Protein AF-0000000080822665 (afdb_homodimer)

Secondary structure (DSSP, 8-state):
-EE-HHHHHHHHTSPPSEEEEEEEE-SSTTPPPEEEEEEEETTEEEEEETT-SSEEEEEE-SSEEEEEEETTEEEEEETTEEEEEEEEE-SSHHHHHHHHHHHHT--HHHHHHHHHHHHHHHHHHHSS-HHHHTT----GGGS------/-EE-HHHHHHHHTSPPSEEEEEEEE-SSTTPPPEEEEEEEETTEEEEEETT-SS-SEEEE-SSEEEEEEETTEEEEEETTEEEEEEEEE-SSHHHHHHHHHHHHT--HHHHHHHHHHHHHHHHHHHSS-HHHHTT----GGGS------

Radius of gyration: 20.01 Å; Cα contacts (8 Å, |Δi|>4): 547; chains: 2; bounding box: 51×54×46 Å

Solvent-accessible surface area (backbone atoms only — not comparable to full-atom values): 16297 Å² total; per-residue (Å²): 113,44,63,55,56,69,59,53,54,56,51,71,70,46,85,51,77,43,72,50,78,30,35,37,22,58,49,53,90,84,51,59,79,37,72,22,35,36,31,33,34,78,41,27,44,31,32,17,48,76,90,46,90,63,55,54,27,39,38,69,40,58,68,56,46,78,41,81,73,51,76,30,24,34,31,44,25,30,78,92,41,68,83,44,36,32,38,37,40,42,95,36,48,69,56,31,50,51,50,52,54,51,55,70,54,29,16,61,66,53,48,50,52,50,37,36,51,45,50,50,52,42,23,71,72,66,75,45,55,63,47,52,67,72,66,46,60,92,45,67,81,60,47,77,77,75,73,85,125,113,46,60,54,58,70,58,55,54,53,49,70,69,45,86,51,80,44,70,49,78,29,35,36,23,58,49,54,89,85,50,62,78,38,69,24,34,34,31,34,35,78,41,27,44,30,33,16,49,78,87,47,90,64,53,55,27,38,38,68,41,59,68,55,45,79,42,81,73,51,76,30,24,33,32,44,24,31,79,93,41,70,83,44,35,34,40,36,39,43,95,36,48,68,56,31,52,52,50,54,54,50,57,70,56,28,17,60,65,54,46,50,52,50,36,38,51,45,49,51,52,42,23,72,72,66,74,44,52,62,45,55,70,72,65,48,68,89,51,61,84,63,48,79,80,75,73,80,127

InterPro domains:
  IPR001849 Pleckstrin homology domain [PF00169] (26-107)
  IPR001849 Pleckstrin homology domain [PS50003] (15-108)
  IPR001849 Pleckstrin homology domain [SM00233] (16-110)
  IPR011993 PH-like domain superfamily [G3DSA:2.30.29.30] (10-132)
  IPR045188 PH domain containing protein Boi1/Boi2-like [PTHR22902] (2-142)

Organism: Erinaceus europaeus (NCBI:txid9365)

Structure (mmCIF, N/CA/C/O backbone):
data_AF-0000000080822665-model_v1
#
loop_
_entity.id
_entity.type
_entity.pdbx_description
1 polymer 'Pleckstrin homology domain-containing family J member 1 isoform X2'
#
loop_
_atom_site.group_PDB
_atom_site.id
_atom_site.type_symbol
_atom_site.label_atom_id
_atom_site.label_alt_id
_atom_site.label_comp_id
_atom_site.label_asym_id
_atom_site.label_entity_id
_atom_site.label_seq_id
_atom_site.pdbx_PDB_ins_code
_atom_site.Cartn_x
_atom_site.Cartn_y
_atom_site.Cartn_z
_atom_site.occupancy
_atom_site.B_iso_or_equiv
_atom_site.auth_seq_id
_atom_site.auth_comp_id
_atom_site.auth_asym_id
_atom_site.auth_atom_id
_atom_site.pdbx_PDB_model_num
ATOM 1 N N . MET A 1 1 ? -15.258 0.377 4.559 1 94.25 1 MET A N 1
ATOM 2 C CA . MET A 1 1 ? -14.125 1.29 4.645 1 94.25 1 MET A CA 1
ATOM 3 C C . MET A 1 1 ? -13.984 2.107 3.363 1 94.25 1 MET A C 1
ATOM 5 O O . MET A 1 1 ? -14.133 1.573 2.264 1 94.25 1 MET A O 1
ATOM 9 N N . ARG A 1 2 ? -13.742 3.395 3.504 1 96.06 2 ARG A N 1
ATOM 10 C CA . ARG A 1 2 ? -13.578 4.277 2.354 1 96.06 2 ARG A CA 1
ATOM 11 C C . ARG A 1 2 ? -12.117 4.359 1.935 1 96.06 2 ARG A C 1
ATOM 13 O O . ARG A 1 2 ? -11.219 4.348 2.781 1 96.06 2 ARG A O 1
ATOM 20 N N . TYR A 1 3 ? -11.945 4.418 0.623 1 96.31 3 TYR A N 1
ATOM 21 C CA . TYR A 1 3 ? -10.602 4.562 0.07 1 96.31 3 TYR A CA 1
ATOM 22 C C . TYR A 1 3 ? -10.539 5.727 -0.908 1 96.31 3 TYR A C 1
ATOM 24 O O . TYR A 1 3 ? -11.57 6.203 -1.388 1 96.31 3 TYR A O 1
ATOM 32 N N . ASN A 1 4 ? -9.336 6.227 -1.104 1 95.38 4 ASN A N 1
ATOM 33 C CA . ASN A 1 4 ? -9.141 7.156 -2.211 1 95.38 4 ASN A CA 1
ATOM 34 C C . ASN A 1 4 ? -9.078 6.43 -3.551 1 95.38 4 ASN A C 1
ATOM 36 O O . ASN A 1 4 ? -8 6.289 -4.137 1 95.38 4 ASN A O 1
ATOM 40 N N . GLU A 1 5 ? -10.25 6.129 -4.074 1 94.19 5 GLU A N 1
ATOM 41 C CA . GLU A 1 5 ? -10.422 5.242 -5.219 1 94.19 5 GLU A CA 1
ATOM 42 C C . GLU A 1 5 ? -9.797 5.832 -6.477 1 94.19 5 GLU A C 1
ATOM 44 O O . GLU A 1 5 ? -9.234 5.105 -7.301 1 94.19 5 GLU A O 1
ATOM 49 N N . LYS A 1 6 ? -9.906 7.09 -6.637 1 93.88 6 LYS A N 1
ATOM 50 C CA . LYS A 1 6 ? -9.336 7.742 -7.812 1 93.88 6 LYS A CA 1
ATOM 51 C C . LYS A 1 6 ? -7.82 7.539 -7.867 1 93.88 6 LYS A C 1
ATOM 53 O O . LYS A 1 6 ? -7.273 7.215 -8.922 1 93.88 6 LYS A O 1
ATOM 58 N N . GLU A 1 7 ? -7.211 7.668 -6.809 1 93.75 7 GLU A N 1
ATOM 59 C CA . GLU A 1 7 ? -5.766 7.504 -6.695 1 93.75 7 GLU A CA 1
ATOM 60 C C . GLU A 1 7 ? -5.355 6.051 -6.922 1 93.75 7 GLU A C 1
ATOM 62 O O . GLU A 1 7 ? -4.332 5.781 -7.555 1 93.75 7 GLU A O 1
ATOM 67 N N . LEU A 1 8 ? -6.176 5.145 -6.375 1 96.12 8 LEU A N 1
ATOM 68 C CA . LEU A 1 8 ? -5.891 3.723 -6.539 1 96.12 8 LEU A CA 1
ATOM 69 C C . LEU A 1 8 ? -6.004 3.311 -8 1 96.12 8 LEU A C 1
ATOM 71 O O . LEU A 1 8 ? -5.168 2.557 -8.508 1 96.12 8 LEU A O 1
ATOM 75 N N . ARG A 1 9 ? -6.949 3.871 -8.625 1 96.31 9 ARG A N 1
ATOM 76 C CA . ARG A 1 9 ? -7.098 3.6 -10.055 1 96.31 9 ARG A CA 1
ATOM 77 C C . ARG A 1 9 ? -5.926 4.168 -10.844 1 96.31 9 ARG A C 1
ATOM 79 O O . ARG A 1 9 ? -5.418 3.523 -11.766 1 96.31 9 ARG A O 1
ATOM 86 N N . ALA A 1 10 ? -5.559 5.375 -10.477 1 96.44 10 ALA A N 1
ATOM 87 C CA . ALA A 1 10 ? -4.426 6 -11.148 1 96.44 10 ALA A CA 1
ATOM 88 C C . ALA A 1 10 ? -3.148 5.191 -10.945 1 96.44 10 ALA A C 1
ATOM 90 O O . ALA A 1 10 ? -2.312 5.094 -11.844 1 96.44 10 ALA A O 1
ATOM 91 N N . LEU A 1 11 ? -2.994 4.648 -9.789 1 96.94 11 LEU A N 1
ATOM 92 C CA . LEU A 1 11 ? -1.839 3.812 -9.484 1 96.94 11 LEU A CA 1
ATOM 93 C C . LEU A 1 11 ? -1.786 2.6 -10.406 1 96.94 11 LEU A C 1
ATOM 95 O O . LEU A 1 11 ? -0.71 2.205 -10.859 1 96.94 11 LEU A O 1
ATOM 99 N N . SER A 1 12 ? -2.939 2.012 -10.695 1 97.81 12 SER A N 1
ATOM 100 C CA . SER A 1 12 ? -3.012 0.825 -11.539 1 97.81 12 SER A CA 1
ATOM 101 C C . SER A 1 12 ? -2.52 1.123 -12.953 1 97.81 12 SER A C 1
ATOM 103 O O . SER A 1 12 ? -2.176 0.207 -13.703 1 97.81 12 SER A O 1
ATOM 105 N N . ARG A 1 13 ? -2.496 2.393 -13.289 1 96.69 13 ARG A N 1
ATOM 106 C CA . ARG A 1 13 ? -2.107 2.795 -14.633 1 96.69 13 ARG A CA 1
ATOM 107 C C . ARG A 1 13 ? -0.615 3.098 -14.703 1 96.69 13 ARG A C 1
ATOM 109 O O . ARG A 1 13 ? -0.074 3.332 -15.789 1 96.69 13 ARG A O 1
ATOM 116 N N . GLN A 1 14 ? 0.044 3.1 -13.586 1 95.75 14 GLN A N 1
ATOM 117 C CA . GLN A 1 14 ? 1.482 3.346 -13.539 1 95.75 14 GLN A CA 1
ATOM 118 C C . GLN A 1 14 ? 2.26 2.16 -14.102 1 95.75 14 GLN A C 1
ATOM 120 O O . GLN A 1 14 ? 1.725 1.056 -14.211 1 95.75 14 GLN A O 1
ATOM 125 N N . PRO A 1 15 ? 3.543 2.418 -14.516 1 94.44 15 PRO A N 1
ATOM 126 C CA . PRO A 1 15 ? 4.355 1.294 -14.984 1 94.44 15 PRO A CA 1
ATOM 127 C C . PRO A 1 15 ? 4.453 0.166 -13.953 1 94.44 15 PRO A C 1
ATOM 129 O O . PRO A 1 15 ? 4.715 0.419 -12.773 1 94.44 15 PRO A O 1
ATOM 132 N N . ALA A 1 16 ? 4.195 -1.03 -14.461 1 96.56 16 ALA A N 1
ATOM 133 C CA . ALA A 1 16 ? 4.188 -2.205 -13.594 1 96.56 16 ALA A CA 1
ATOM 134 C C . ALA A 1 16 ? 5.586 -2.814 -13.484 1 96.56 16 ALA A C 1
ATOM 136 O O . ALA A 1 16 ? 6.359 -2.789 -14.438 1 96.56 16 ALA A O 1
ATOM 137 N N . GLU A 1 17 ? 5.848 -3.256 -12.328 1 93.75 17 GLU A N 1
ATOM 138 C CA . GLU A 1 17 ? 7.062 -4.055 -12.172 1 93.75 17 GLU A CA 1
ATOM 139 C C . GLU A 1 17 ? 6.973 -5.355 -12.953 1 93.75 17 GLU A C 1
ATOM 141 O O . GLU A 1 17 ? 7.953 -5.793 -13.562 1 93.75 17 GLU A O 1
ATOM 146 N N . LEU A 1 18 ? 5.887 -5.984 -12.844 1 96.75 18 LEU A N 1
ATOM 147 C CA . LEU A 1 18 ? 5.539 -7.184 -13.594 1 96.75 18 LEU A CA 1
ATOM 148 C C . LEU A 1 18 ? 4.113 -7.09 -14.133 1 96.75 18 LEU A C 1
ATOM 150 O O . LEU A 1 18 ? 3.215 -6.602 -13.445 1 96.75 18 LEU A O 1
ATOM 154 N N . ALA A 1 19 ? 4 -7.492 -15.375 1 98 19 ALA A N 1
ATOM 155 C CA . ALA A 1 19 ? 2.678 -7.531 -15.992 1 98 19 ALA A CA 1
ATOM 156 C C . ALA A 1 19 ? 2.555 -8.711 -16.953 1 98 19 ALA A C 1
ATOM 158 O O . ALA A 1 19 ? 3.467 -8.984 -17.734 1 98 19 ALA A O 1
ATOM 159 N N . ALA A 1 20 ? 1.521 -9.43 -16.828 1 98.5 20 ALA A N 1
ATOM 160 C CA . ALA A 1 20 ? 1.267 -10.547 -17.734 1 98.5 20 ALA A CA 1
ATOM 161 C C . ALA A 1 20 ? -0.189 -11 -17.656 1 98.5 20 ALA A C 1
ATOM 163 O O . ALA A 1 20 ? -0.868 -10.75 -16.656 1 98.5 20 ALA A O 1
ATOM 164 N N . GLU A 1 21 ? -0.68 -11.57 -18.688 1 98.56 21 GLU A N 1
ATOM 165 C CA . GLU A 1 21 ? -1.956 -12.273 -18.656 1 98.56 21 GLU A CA 1
ATOM 166 C C . GLU A 1 21 ? -1.795 -13.672 -18.047 1 98.56 21 GLU A C 1
ATOM 168 O O . GLU A 1 21 ? -0.992 -14.469 -18.531 1 98.56 21 GLU A O 1
ATOM 173 N N . LEU A 1 22 ? -2.488 -13.922 -17.016 1 98.62 22 LEU A N 1
ATOM 174 C CA . LEU A 1 22 ? -2.451 -15.211 -16.344 1 98.62 22 LEU A CA 1
ATOM 175 C C . LEU A 1 22 ? -3.861 -15.711 -16.047 1 98.62 22 LEU A C 1
ATOM 177 O O . LEU A 1 22 ? -4.824 -14.945 -16.109 1 98.62 22 LEU A O 1
ATOM 181 N N . GLY A 1 23 ? -3.965 -17.047 -15.828 1 98.62 23 GLY A N 1
ATOM 182 C CA . GLY A 1 23 ? -5.18 -17.562 -15.211 1 98.62 23 GLY A CA 1
ATOM 183 C C . GLY A 1 23 ? -5.301 -17.203 -13.742 1 98.62 23 GLY A C 1
ATOM 184 O O . GLY A 1 23 ? -4.324 -17.297 -12.992 1 98.62 23 GLY A O 1
ATOM 185 N N . MET A 1 24 ? -6.453 -16.734 -13.375 1 98.62 24 MET A N 1
ATOM 186 C CA . MET A 1 24 ? -6.691 -16.359 -11.984 1 98.62 24 MET A CA 1
ATOM 187 C C . MET A 1 24 ? -7.973 -17 -11.461 1 98.62 24 MET A C 1
ATOM 189 O O . MET A 1 24 ? -9 -16.984 -12.133 1 98.62 24 MET A O 1
ATOM 193 N N . ARG A 1 25 ? -7.891 -17.562 -10.297 1 97.94 25 ARG A N 1
ATOM 194 C CA . ARG A 1 25 ? -9.055 -18.094 -9.586 1 97.94 25 ARG A CA 1
ATOM 195 C C . ARG A 1 25 ? -9.211 -17.422 -8.219 1 97.94 25 ARG A C 1
ATOM 197 O O . ARG A 1 25 ? -8.266 -17.375 -7.434 1 97.94 25 ARG A O 1
ATOM 204 N N . GLY A 1 26 ? -10.43 -16.891 -7.984 1 96 26 GLY A N 1
ATOM 205 C CA . GLY A 1 26 ? -10.711 -16.203 -6.73 1 96 26 GLY A CA 1
ATOM 206 C C . GLY A 1 26 ? -10.766 -17.141 -5.539 1 96 26 GLY A C 1
ATOM 207 O O . GLY A 1 26 ? -10.695 -18.359 -5.699 1 96 26 GLY A O 1
ATOM 208 N N . PRO A 1 27 ? -10.883 -16.578 -4.375 1 93.81 27 PRO A N 1
ATOM 209 C CA . PRO A 1 27 ? -10.789 -17.375 -3.148 1 93.81 27 PRO A CA 1
ATOM 210 C C . PRO A 1 27 ? -12.094 -18.094 -2.812 1 93.81 27 PRO A C 1
ATOM 212 O O . PRO A 1 27 ? -12.102 -18.984 -1.957 1 93.81 27 PRO A O 1
ATOM 215 N N . LYS A 1 28 ? -13.156 -17.797 -3.473 1 90.75 28 LYS A N 1
ATOM 216 C CA . LYS A 1 28 ? -14.438 -18.422 -3.172 1 90.75 28 LYS A CA 1
ATOM 217 C C . LYS A 1 28 ? -14.484 -19.844 -3.715 1 90.75 28 LYS A C 1
ATOM 219 O O . LYS A 1 28 ? -13.945 -20.125 -4.789 1 90.75 28 LYS A O 1
ATOM 224 N N . LYS A 1 29 ? -15.195 -20.656 -2.943 1 88.31 29 LYS A N 1
ATOM 225 C CA . LYS A 1 29 ? -15.391 -22.016 -3.408 1 88.31 29 LYS A CA 1
ATOM 226 C C . LYS A 1 29 ? -16.141 -22.047 -4.738 1 88.31 29 LYS A C 1
ATOM 228 O O . LYS A 1 29 ? -17.125 -21.344 -4.914 1 88.31 29 LYS A O 1
ATOM 233 N N . GLY A 1 30 ? -15.609 -22.781 -5.652 1 90.12 30 GLY A N 1
ATOM 234 C CA . GLY A 1 30 ? -16.266 -22.922 -6.945 1 90.12 30 GLY A CA 1
ATOM 235 C C . GLY A 1 30 ? -15.836 -21.875 -7.949 1 90.12 30 GLY A C 1
ATOM 236 O O . GLY A 1 30 ? -16.328 -21.844 -9.078 1 90.12 30 GLY A O 1
ATOM 237 N N . SER A 1 31 ? -15.008 -21.062 -7.562 1 93.56 31 SER A N 1
ATOM 238 C CA . SER A 1 31 ? -14.531 -20.031 -8.484 1 93.56 31 SER A CA 1
ATOM 239 C C . SER A 1 31 ? -13.867 -20.656 -9.711 1 93.56 31 SER A C 1
ATOM 241 O O . SER A 1 31 ? -13.148 -21.656 -9.594 1 93.56 31 SER A O 1
ATOM 243 N N . VAL A 1 32 ? -14.164 -20.078 -10.844 1 96.62 32 VAL A N 1
ATOM 244 C CA . VAL A 1 32 ? -13.625 -20.578 -12.109 1 96.62 32 VAL A CA 1
ATOM 245 C C . VAL A 1 32 ? -12.344 -19.828 -12.461 1 96.62 32 VAL A C 1
ATOM 247 O O . VAL A 1 32 ? -12.172 -18.656 -12.078 1 96.62 32 VAL A O 1
ATOM 250 N N . LEU A 1 33 ? -11.555 -20.594 -13.164 1 97.5 33 LEU A N 1
ATOM 251 C CA . LEU A 1 33 ? -10.336 -19.984 -13.672 1 97.5 33 LEU A CA 1
ATOM 252 C C . LEU A 1 33 ? -10.656 -19 -14.797 1 97.5 33 LEU A C 1
ATOM 254 O O . LEU A 1 33 ? -11.328 -19.344 -15.766 1 97.5 33 LEU A O 1
ATOM 258 N N . LYS A 1 34 ? -10.227 -17.734 -14.625 1 97.94 34 LYS A N 1
ATOM 259 C CA . LYS A 1 34 ? -10.422 -16.703 -15.633 1 97.94 34 LYS A CA 1
ATOM 260 C C . LYS A 1 34 ? -9.094 -16.062 -16.047 1 97.94 34 LYS A C 1
ATOM 262 O O . LYS A 1 34 ? -8.211 -15.875 -15.203 1 97.94 34 LYS A O 1
ATOM 267 N N . ARG A 1 35 ? -8.992 -15.781 -17.344 1 98.5 35 ARG A N 1
ATOM 268 C CA . ARG A 1 35 ? -7.809 -15.062 -17.812 1 98.5 35 ARG A CA 1
ATOM 269 C C . ARG A 1 35 ? -7.887 -13.586 -17.438 1 98.5 35 ARG A C 1
ATOM 271 O O . ARG A 1 35 ? -8.883 -12.922 -17.719 1 98.5 35 ARG A O 1
ATOM 278 N N . ARG A 1 36 ? -6.863 -13.086 -16.703 1 98.69 36 ARG A N 1
ATOM 279 C CA . ARG A 1 36 ? -6.793 -11.703 -16.25 1 98.69 36 ARG A CA 1
ATOM 280 C C . ARG A 1 36 ? -5.441 -11.086 -16.594 1 98.69 36 ARG A C 1
ATOM 282 O O . ARG A 1 36 ? -4.426 -11.781 -16.609 1 98.69 36 ARG A O 1
ATOM 289 N N . LEU A 1 37 ? -5.457 -9.836 -16.891 1 98.75 37 LEU A N 1
ATOM 290 C CA . LEU A 1 37 ? -4.207 -9.086 -16.875 1 98.75 37 LEU A CA 1
ATOM 291 C C . LEU A 1 37 ? -3.812 -8.711 -15.453 1 98.75 37 LEU A C 1
ATOM 293 O O . LEU A 1 37 ? -4.543 -7.984 -14.773 1 98.75 37 LEU A O 1
ATOM 297 N N . LEU A 1 38 ? -2.729 -9.281 -15.023 1 98.75 38 LEU A N 1
ATOM 298 C CA . LEU A 1 38 ? -2.182 -8.977 -13.703 1 98.75 38 LEU A CA 1
ATOM 299 C C . LEU A 1 38 ? -1.062 -7.945 -13.805 1 98.75 38 LEU A C 1
ATOM 301 O O . LEU A 1 38 ? -0.203 -8.039 -14.68 1 98.75 38 LEU A O 1
ATOM 305 N N . LYS A 1 39 ? -1.092 -6.953 -12.914 1 98.56 39 LYS A N 1
ATOM 306 C CA . LYS A 1 39 ? -0.045 -5.941 -12.836 1 98.56 39 LYS A CA 1
ATOM 307 C C . LYS A 1 39 ? 0.425 -5.746 -11.398 1 98.56 39 LYS A C 1
ATOM 309 O O . LYS A 1 39 ? -0.377 -5.445 -10.516 1 98.56 39 LYS A O 1
ATOM 314 N N . LEU A 1 40 ? 1.653 -5.984 -11.234 1 98.38 40 LEU A N 1
ATOM 315 C CA . LEU A 1 40 ? 2.271 -5.652 -9.961 1 98.38 40 LEU A CA 1
ATOM 316 C C . LEU A 1 40 ? 2.785 -4.219 -9.953 1 98.38 40 LEU A C 1
ATOM 318 O O . LEU A 1 40 ? 3.75 -3.898 -10.656 1 98.38 40 LEU A O 1
ATOM 322 N N . VAL A 1 41 ? 2.115 -3.346 -9.219 1 97.38 41 VAL A N 1
ATOM 323 C CA . VAL A 1 41 ? 2.488 -1.94 -9.086 1 97.38 41 VAL A CA 1
ATOM 324 C C . VAL A 1 41 ? 2.637 -1.584 -7.605 1 97.38 41 VAL A C 1
ATOM 326 O O . VAL A 1 41 ? 1.69 -1.728 -6.828 1 9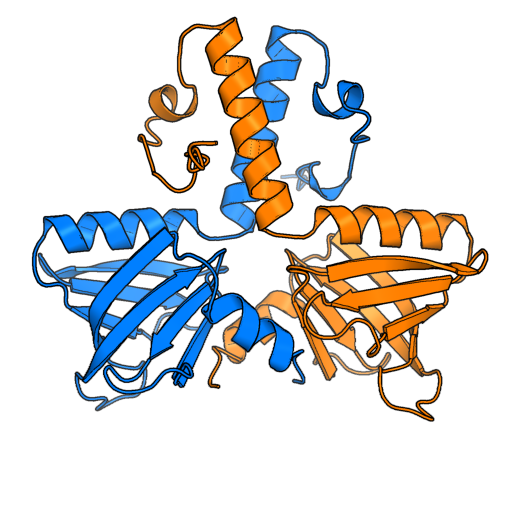7.38 41 VAL A O 1
ATOM 329 N N . ALA A 1 42 ? 3.828 -1.121 -7.227 1 95.81 42 ALA A N 1
ATOM 330 C CA . ALA A 1 42 ? 4.117 -0.916 -5.809 1 95.81 42 ALA A CA 1
ATOM 331 C C . ALA A 1 42 ? 3.859 -2.188 -5.008 1 95.81 42 ALA A C 1
ATOM 333 O O . ALA A 1 42 ? 4.43 -3.24 -5.297 1 95.81 42 ALA A O 1
ATOM 334 N N . ASN A 1 43 ? 3.039 -2.066 -4.027 1 97.25 43 ASN A N 1
ATOM 335 C CA . ASN A 1 43 ? 2.73 -3.248 -3.23 1 97.25 43 ASN A CA 1
ATOM 336 C C . ASN A 1 43 ? 1.309 -3.74 -3.484 1 97.25 43 ASN A C 1
ATOM 338 O O . ASN A 1 43 ? 0.664 -4.281 -2.586 1 97.25 43 ASN A O 1
ATOM 342 N N . PHE A 1 44 ? 0.843 -3.525 -4.723 1 98.38 44 PHE A N 1
ATOM 343 C CA . PHE A 1 44 ? -0.479 -3.984 -5.137 1 98.38 44 PHE A CA 1
ATOM 344 C C . PHE A 1 44 ? -0.376 -4.922 -6.336 1 98.38 44 PHE A C 1
ATOM 346 O O . PHE A 1 44 ? 0.413 -4.68 -7.25 1 98.38 44 PHE A O 1
ATOM 353 N N . LEU A 1 45 ? -1.18 -5.98 -6.285 1 98.75 45 LEU A N 1
ATOM 354 C CA . LEU A 1 45 ? -1.459 -6.777 -7.477 1 98.75 45 LEU A CA 1
ATOM 355 C C . LEU A 1 45 ? -2.814 -6.41 -8.07 1 98.75 45 LEU A C 1
ATOM 357 O O . LEU A 1 45 ? -3.857 -6.766 -7.516 1 98.75 45 LEU A O 1
ATOM 361 N N . PHE A 1 46 ? -2.795 -5.668 -9.156 1 98.81 46 PHE A N 1
ATOM 362 C CA . PHE A 1 46 ? -4.027 -5.324 -9.852 1 98.81 46 PHE A CA 1
ATOM 363 C C . PHE A 1 46 ? -4.402 -6.414 -10.852 1 98.81 46 PHE A C 1
ATOM 365 O O . PHE A 1 46 ? -3.527 -7.031 -11.461 1 98.81 46 PHE A O 1
ATOM 372 N N . TYR A 1 47 ? -5.664 -6.648 -11 1 98.75 47 TYR A N 1
ATOM 373 C CA . TYR A 1 47 ? -6.102 -7.582 -12.031 1 98.75 47 TYR A CA 1
ATOM 374 C C . TYR A 1 47 ? -7.254 -7.004 -12.844 1 98.75 47 TYR A C 1
ATOM 376 O O . TYR A 1 47 ? -8.141 -6.352 -12.289 1 98.75 47 TYR A O 1
ATOM 384 N N . PHE A 1 48 ? -7.219 -7.191 -14.141 1 98.56 48 PHE A N 1
ATOM 385 C CA . PHE A 1 48 ? -8.141 -6.656 -15.133 1 98.56 48 PHE A CA 1
ATOM 386 C C . PHE A 1 48 ? -8.75 -7.777 -15.961 1 98.56 48 PHE A C 1
ATOM 388 O O . PHE A 1 48 ? -8.141 -8.836 -16.141 1 98.56 48 PHE A O 1
ATOM 395 N N . ARG A 1 49 ? -9.984 -7.453 -16.391 1 98.25 49 ARG A N 1
ATOM 396 C CA . ARG A 1 49 ? -10.367 -8.219 -17.578 1 98.25 49 ARG A CA 1
ATOM 397 C C . ARG A 1 49 ? -9.445 -7.906 -18.75 1 98.25 49 ARG A C 1
ATOM 399 O O . ARG A 1 49 ? -8.945 -6.785 -18.875 1 98.25 49 ARG A O 1
ATOM 406 N N . THR A 1 50 ? -9.18 -8.844 -19.578 1 96.56 50 THR A N 1
ATOM 407 C CA . THR A 1 50 ? -8.195 -8.695 -20.641 1 96.56 50 THR A CA 1
ATOM 408 C C . THR A 1 50 ? -8.625 -7.629 -21.625 1 96.56 50 THR A C 1
ATOM 410 O O . THR A 1 50 ? -7.801 -7.098 -22.375 1 96.56 50 THR A O 1
ATOM 413 N N . ASP A 1 51 ? -9.891 -7.227 -21.641 1 95.75 51 ASP A N 1
ATOM 414 C CA . ASP A 1 51 ? -10.414 -6.289 -22.641 1 95.75 51 ASP A CA 1
ATOM 415 C C . ASP A 1 51 ? -10.805 -4.961 -21.984 1 95.75 51 ASP A C 1
ATOM 417 O O . ASP A 1 51 ? -11.43 -4.113 -22.625 1 95.75 51 ASP A O 1
ATOM 421 N N . GLU A 1 52 ? -10.453 -4.734 -20.719 1 95 52 GLU A N 1
ATOM 422 C CA . GLU A 1 52 ? -10.883 -3.535 -20.016 1 95 52 GLU A CA 1
ATOM 423 C C . GLU A 1 52 ? -9.688 -2.771 -19.453 1 95 52 GLU A C 1
ATOM 425 O O . GLU A 1 52 ? -8.711 -3.377 -19.016 1 95 52 GLU A O 1
ATOM 430 N N . ALA A 1 53 ? -9.852 -1.503 -19.453 1 94.25 53 ALA A N 1
ATOM 431 C CA . ALA A 1 53 ? -8.773 -0.63 -18.984 1 94.25 53 ALA A CA 1
ATOM 432 C C . ALA A 1 53 ? -8.812 -0.468 -17.469 1 94.25 53 ALA A C 1
ATOM 434 O O . ALA A 1 53 ? -7.77 -0.344 -16.828 1 94.25 53 ALA A O 1
ATOM 435 N N . GLU A 1 54 ? -10.031 -0.53 -16.906 1 96.94 54 GLU A N 1
ATOM 436 C CA . GLU A 1 54 ? -10.172 -0.357 -15.469 1 96.94 54 GLU A CA 1
ATOM 437 C C . GLU A 1 54 ? -10.008 -1.686 -14.734 1 96.94 54 GLU A C 1
ATOM 439 O O . GLU A 1 54 ? -10.523 -2.715 -15.18 1 96.94 54 GLU A O 1
ATOM 444 N N . PRO A 1 55 ? -9.305 -1.682 -13.695 1 98.19 55 PRO A N 1
ATOM 445 C CA . PRO A 1 55 ? -9.117 -2.936 -12.969 1 98.19 55 PRO A CA 1
ATOM 446 C C . PRO A 1 55 ? -10.398 -3.439 -12.312 1 98.19 55 PRO A C 1
ATOM 448 O O . PRO A 1 55 ? -11.211 -2.641 -11.844 1 98.19 55 PRO A O 1
ATOM 451 N N . VAL A 1 56 ? -10.492 -4.742 -12.297 1 98.12 56 VAL A N 1
ATOM 452 C CA . VAL A 1 56 ? -11.57 -5.395 -11.562 1 98.12 56 VAL A CA 1
ATOM 453 C C . VAL A 1 56 ? -11.312 -5.281 -10.062 1 98.12 56 VAL A C 1
ATOM 455 O O . VAL A 1 56 ? -12.242 -5.07 -9.273 1 98.12 56 VAL A O 1
ATOM 458 N N . GLY A 1 57 ? -9.961 -5.426 -9.703 1 98 57 GLY A N 1
ATOM 459 C CA . GLY A 1 57 ? -9.609 -5.371 -8.297 1 98 57 GLY A CA 1
ATOM 460 C C . GLY A 1 57 ? -8.117 -5.176 -8.062 1 98 57 GLY A C 1
ATOM 461 O O . GLY A 1 57 ? -7.348 -5.059 -9.016 1 98 57 GLY A O 1
ATOM 462 N N . ALA A 1 58 ? -7.832 -4.957 -6.824 1 98.25 58 ALA A N 1
ATOM 463 C CA . ALA A 1 58 ? -6.473 -4.766 -6.328 1 98.25 58 ALA A CA 1
ATOM 464 C C . ALA A 1 58 ? -6.258 -5.516 -5.016 1 98.25 58 ALA A C 1
ATOM 466 O O . ALA A 1 58 ? -7.059 -5.395 -4.086 1 98.25 58 ALA A O 1
ATOM 467 N N . LEU A 1 59 ? -5.227 -6.332 -4.988 1 98 59 LEU A N 1
ATOM 468 C CA . LEU A 1 59 ? -4.84 -7.027 -3.768 1 98 59 LEU A CA 1
ATOM 469 C C . LEU A 1 59 ? -3.625 -6.363 -3.127 1 98 59 LEU A C 1
ATOM 471 O O . LEU A 1 59 ? -2.551 -6.309 -3.729 1 98 59 LEU A O 1
ATOM 475 N N . LEU A 1 60 ? -3.824 -5.809 -1.956 1 98 60 LEU A N 1
ATOM 476 C CA . LEU A 1 60 ? -2.684 -5.32 -1.189 1 98 60 LEU A CA 1
ATOM 477 C C . LEU A 1 60 ? -1.815 -6.48 -0.711 1 98 60 LEU A C 1
ATOM 479 O O . LEU A 1 60 ? -2.311 -7.406 -0.065 1 98 60 LEU A O 1
ATOM 483 N N . LEU A 1 61 ? -0.56 -6.367 -1.023 1 97.5 61 LEU A N 1
ATOM 484 C CA . LEU A 1 61 ? 0.357 -7.465 -0.741 1 97.5 61 LEU A CA 1
ATOM 485 C C . LEU A 1 61 ? 1.077 -7.246 0.584 1 97.5 61 LEU A C 1
ATOM 487 O O . LEU A 1 61 ? 2.303 -7.102 0.614 1 97.5 61 LEU A O 1
ATOM 491 N N . GLU A 1 62 ? 0.403 -7.105 1.62 1 96.5 62 GLU A N 1
ATOM 492 C CA . GLU A 1 62 ? 0.896 -7.062 2.994 1 96.5 62 GLU A CA 1
ATOM 493 C C . GLU A 1 62 ? 0.426 -8.273 3.789 1 96.5 62 GLU A C 1
ATOM 495 O O . GLU A 1 62 ? -0.723 -8.703 3.656 1 96.5 62 GLU A O 1
ATOM 500 N N . ARG A 1 63 ? 1.344 -8.875 4.555 1 94.12 63 ARG A N 1
ATOM 501 C CA . ARG A 1 63 ? 1.041 -10.031 5.395 1 94.12 63 ARG A CA 1
ATOM 502 C C . ARG A 1 63 ? 0.452 -11.172 4.57 1 94.12 63 ARG A C 1
ATOM 504 O O . ARG A 1 63 ? -0.59 -11.727 4.922 1 94.12 63 ARG A O 1
ATOM 511 N N . CYS A 1 64 ? 1.017 -11.344 3.457 1 95.62 64 CYS A N 1
ATOM 512 C CA . CYS A 1 64 ? 0.547 -12.406 2.576 1 95.62 64 CYS A CA 1
ATOM 513 C C . CYS A 1 64 ? 1.577 -13.523 2.473 1 95.62 64 CYS A C 1
ATOM 515 O O . CYS A 1 64 ? 2.75 -13.328 2.797 1 95.62 64 CYS A O 1
ATOM 517 N N . VAL A 1 65 ? 1.052 -14.648 2.1 1 96.06 65 VAL A N 1
ATOM 518 C CA . VAL A 1 65 ? 1.874 -15.836 1.886 1 96.06 65 VAL A CA 1
ATOM 519 C C . VAL A 1 65 ? 1.764 -16.281 0.43 1 96.06 65 VAL A C 1
ATOM 521 O O . VAL A 1 65 ? 0.66 -16.484 -0.083 1 96.06 65 VAL A O 1
ATOM 524 N N . VAL A 1 66 ? 2.869 -16.312 -0.209 1 97.19 66 VAL A N 1
ATOM 525 C CA . VAL A 1 66 ? 2.928 -16.812 -1.58 1 97.19 66 VAL A CA 1
ATOM 526 C C . VAL A 1 66 ? 3.361 -18.281 -1.584 1 97.19 66 VAL A C 1
ATOM 528 O O . VAL A 1 66 ? 4.406 -18.625 -1.026 1 97.19 66 VAL A O 1
ATOM 531 N N . SER A 1 67 ? 2.576 -19.109 -2.148 1 97 67 SER A N 1
ATOM 532 C CA . SER A 1 67 ? 2.881 -20.531 -2.143 1 97 67 SER A CA 1
ATOM 533 C C . SER A 1 67 ? 2.9 -21.094 -3.557 1 97 67 SER A C 1
ATOM 535 O O . SER A 1 67 ? 2.066 -20.734 -4.391 1 97 67 SER A O 1
ATOM 537 N N . GLN A 1 68 ? 3.826 -21.969 -3.744 1 96.31 68 GLN A N 1
ATOM 538 C CA . GLN A 1 68 ? 3.824 -22.734 -4.988 1 96.31 68 GLN A CA 1
ATOM 539 C C . GLN A 1 68 ? 2.789 -23.859 -4.941 1 96.31 68 GLN A C 1
ATOM 541 O O . GLN A 1 68 ? 2.719 -24.609 -3.967 1 96.31 68 GLN A O 1
ATOM 546 N N . GLU A 1 69 ? 1.941 -24 -5.922 1 96.06 69 GLU A N 1
ATOM 547 C CA . GLU A 1 69 ? 0.927 -25.047 -5.973 1 96.06 69 GLU A CA 1
ATOM 548 C C . GLU A 1 69 ? 1.327 -26.156 -6.941 1 96.06 69 GLU A C 1
ATOM 550 O O . GLU A 1 69 ? 1.193 -27.344 -6.625 1 96.06 69 GLU A O 1
ATOM 555 N N . GLU A 1 70 ? 1.654 -25.922 -8.148 1 96 70 GLU A N 1
ATOM 556 C CA . GLU A 1 70 ? 2.193 -26.781 -9.203 1 96 70 GLU A CA 1
ATOM 557 C C . GLU A 1 70 ? 3.395 -26.141 -9.883 1 96 70 GLU A C 1
ATOM 559 O O . GLU A 1 70 ? 3.836 -25.062 -9.477 1 96 70 GLU A O 1
ATOM 564 N N . ALA A 1 71 ? 3.949 -26.812 -10.891 1 94.94 71 ALA A N 1
ATOM 565 C CA . ALA A 1 71 ? 5.125 -26.297 -11.594 1 94.94 71 ALA A CA 1
ATOM 566 C C . ALA A 1 71 ? 4.852 -24.922 -12.195 1 94.94 71 ALA A C 1
ATOM 568 O O . ALA A 1 71 ? 5.727 -24.047 -12.195 1 94.94 71 ALA A O 1
ATOM 569 N N . CYS A 1 72 ? 3.648 -24.672 -12.688 1 97.81 72 CYS A N 1
ATOM 570 C CA . CYS A 1 72 ? 3.328 -23.422 -13.352 1 97.81 72 CYS A CA 1
ATOM 571 C C . CYS A 1 72 ? 2.166 -22.719 -12.656 1 97.81 72 CYS A C 1
ATOM 573 O O . CYS A 1 72 ? 1.374 -22.031 -13.305 1 97.81 72 CYS A O 1
ATOM 575 N N . SER A 1 73 ? 2.074 -22.953 -11.336 1 98.5 73 SER A N 1
ATOM 576 C CA . SER A 1 73 ? 0.976 -22.328 -10.602 1 98.5 73 SER A CA 1
ATOM 577 C C . SER A 1 73 ? 1.404 -21.922 -9.195 1 98.5 73 SER A C 1
ATOM 579 O O . SER A 1 73 ? 2.24 -22.594 -8.578 1 98.5 73 SER A O 1
ATOM 581 N N . PHE A 1 74 ? 0.871 -20.828 -8.734 1 98.56 74 PHE A N 1
ATOM 582 C CA . PHE A 1 74 ? 1.125 -20.359 -7.371 1 98.56 74 PHE A CA 1
ATOM 583 C C . PHE A 1 74 ? -0.142 -19.781 -6.75 1 98.56 74 PHE A C 1
ATOM 585 O O . PHE A 1 74 ? -1.155 -19.625 -7.434 1 98.56 74 PHE A O 1
ATOM 592 N N . SER A 1 75 ? -0.111 -19.547 -5.469 1 98.38 75 SER A N 1
ATOM 593 C CA . SER A 1 75 ? -1.265 -18.984 -4.781 1 98.38 75 SER A CA 1
ATOM 594 C C . SER A 1 75 ? -0.843 -17.875 -3.824 1 98.38 75 SER A C 1
ATOM 596 O O . SER A 1 75 ? 0.32 -17.797 -3.424 1 98.38 75 SER A O 1
ATOM 598 N N . LEU A 1 76 ? -1.781 -16.984 -3.627 1 98 76 LEU A N 1
ATOM 599 C CA . LEU A 1 76 ? -1.669 -15.922 -2.637 1 98 76 LEU A CA 1
ATOM 600 C C . LEU A 1 76 ? -2.713 -16.094 -1.537 1 98 76 LEU A C 1
ATOM 602 O O . LEU A 1 76 ? -3.9 -16.25 -1.822 1 98 76 LEU A O 1
ATOM 606 N N . SER A 1 77 ? -2.279 -16.188 -0.329 1 97.06 77 SER A N 1
ATOM 607 C CA . SER A 1 77 ? -3.148 -16.156 0.844 1 97.06 77 SER A CA 1
ATOM 608 C C . SER A 1 77 ? -2.676 -15.125 1.861 1 97.06 77 SER A C 1
ATOM 610 O O . SER A 1 77 ? -1.586 -14.562 1.725 1 97.06 77 SER A O 1
ATOM 612 N N . PHE A 1 78 ? -3.549 -14.828 2.84 1 96.12 78 PHE A N 1
ATOM 613 C CA . PHE A 1 78 ? -3.227 -13.805 3.826 1 96.12 78 PHE A CA 1
ATOM 614 C C . PHE A 1 78 ? -3.277 -14.375 5.238 1 96.12 78 PHE A C 1
ATOM 616 O O . PHE A 1 78 ? -4.043 -15.305 5.512 1 96.12 78 PHE A O 1
ATOM 623 N N . VAL A 1 79 ? -2.439 -13.867 6.086 1 93.88 79 VAL A N 1
ATOM 624 C CA . VAL A 1 79 ? -2.242 -14.375 7.438 1 93.88 79 VAL A CA 1
ATOM 625 C C . VAL A 1 79 ? -3.578 -14.406 8.18 1 93.88 79 VAL A C 1
ATOM 627 O O . VAL A 1 79 ? -3.82 -15.297 9 1 93.88 79 VAL A O 1
ATOM 630 N N . GLU A 1 80 ? -4.531 -13.508 7.84 1 89.31 80 GLU A N 1
ATOM 631 C CA . GLU A 1 80 ? -5.82 -13.414 8.516 1 89.31 80 GLU A CA 1
ATOM 632 C C . GLU A 1 80 ? -6.715 -14.602 8.156 1 89.31 80 GLU A C 1
ATOM 634 O O . GLU A 1 80 ? -7.605 -14.969 8.93 1 89.31 80 GLU A O 1
ATOM 639 N N . ASP A 1 81 ? -6.48 -15.07 6.977 1 89.69 81 ASP A N 1
ATOM 640 C CA . ASP A 1 81 ? -7.297 -16.188 6.492 1 89.69 81 ASP A CA 1
ATOM 641 C C . ASP A 1 81 ? -6.523 -17.031 5.484 1 89.69 81 ASP A C 1
ATOM 643 O O . ASP A 1 81 ? -6.59 -16.781 4.277 1 89.69 81 ASP A O 1
ATOM 647 N N . MET A 1 82 ? -5.945 -18.047 5.922 1 86.88 82 MET A N 1
ATOM 648 C CA . MET A 1 82 ? -5.059 -18.828 5.074 1 86.88 82 MET A CA 1
ATOM 649 C C . MET A 1 82 ? -5.855 -19.781 4.184 1 86.88 82 MET A C 1
ATOM 651 O O . MET A 1 82 ? -5.328 -20.312 3.209 1 86.88 82 MET A O 1
ATOM 655 N N . ASP A 1 83 ? -7.148 -19.906 4.516 1 88.62 83 ASP A N 1
ATOM 656 C CA . ASP A 1 83 ? -7.977 -20.812 3.723 1 88.62 83 ASP A CA 1
ATOM 657 C C . ASP A 1 83 ? -8.492 -20.125 2.463 1 88.62 83 ASP A C 1
ATOM 659 O O . ASP A 1 83 ? -8.906 -20.797 1.51 1 88.62 83 ASP A O 1
ATOM 663 N N . ARG A 1 84 ? -8.461 -18.828 2.51 1 90.75 84 ARG A N 1
ATOM 664 C CA . ARG A 1 84 ? -8.875 -18.062 1.344 1 90.75 84 ARG A CA 1
ATOM 665 C C . ARG A 1 84 ? -7.691 -17.781 0.423 1 90.75 84 ARG A C 1
ATOM 667 O O . ARG A 1 84 ? -6.836 -16.953 0.74 1 90.75 84 ARG A O 1
ATOM 674 N N . LYS A 1 85 ? -7.68 -18.531 -0.695 1 95.06 85 LYS A N 1
ATOM 675 C CA . LYS A 1 85 ? -6.512 -18.469 -1.563 1 95.06 85 LYS A CA 1
ATOM 676 C C . LYS A 1 85 ? -6.887 -17.969 -2.957 1 95.06 85 LYS A C 1
ATOM 678 O O . LYS A 1 85 ? -7.93 -18.359 -3.496 1 95.06 85 LYS A O 1
ATOM 683 N N . TYR A 1 86 ? -6.133 -17.109 -3.455 1 98 86 TYR A N 1
ATOM 684 C CA . TYR A 1 86 ? -6.117 -16.797 -4.883 1 98 86 TYR A CA 1
ATOM 685 C C . TYR A 1 86 ? -5.117 -17.688 -5.621 1 98 86 TYR A C 1
ATOM 687 O O . TYR A 1 86 ? -3.961 -17.797 -5.211 1 98 86 TYR A O 1
ATOM 695 N N . VAL A 1 87 ? -5.539 -18.281 -6.637 1 98.38 87 VAL A N 1
ATOM 696 C CA . VAL A 1 87 ? -4.652 -19.172 -7.375 1 98.38 87 VAL A CA 1
ATOM 697 C C . VAL A 1 87 ? -4.367 -18.594 -8.758 1 98.38 87 VAL A C 1
ATOM 699 O O . VAL A 1 87 ? -5.277 -18.094 -9.422 1 98.38 87 VAL A O 1
ATOM 702 N N . PHE A 1 88 ? -3.125 -18.734 -9.195 1 98.81 88 PHE A N 1
ATOM 703 C CA . PHE A 1 88 ? -2.684 -18.172 -10.461 1 98.81 88 PHE A CA 1
ATOM 704 C C . PHE A 1 88 ? -1.987 -19.234 -11.312 1 98.81 88 PHE A C 1
ATOM 706 O O . PHE A 1 88 ? -1.144 -19.984 -10.812 1 98.81 88 PHE A O 1
ATOM 713 N N . GLN A 1 89 ? -2.354 -19.25 -12.547 1 98.75 89 GLN A N 1
ATOM 714 C CA . GLN A 1 89 ? -1.77 -20.188 -13.492 1 98.75 89 GLN A CA 1
ATOM 715 C C . GLN A 1 89 ? -0.887 -19.469 -14.516 1 98.75 89 GLN A C 1
ATOM 717 O O . GLN A 1 89 ? -1.363 -18.609 -15.258 1 98.75 89 GLN A O 1
ATOM 722 N N . CYS A 1 90 ? 0.33 -19.875 -14.562 1 98.5 90 CYS A N 1
ATOM 723 C CA . CYS A 1 90 ? 1.305 -19.266 -15.461 1 98.5 90 CYS A CA 1
ATOM 724 C C . CYS A 1 90 ? 1.461 -20.094 -16.734 1 98.5 90 CYS A C 1
ATOM 726 O O . CYS A 1 90 ? 0.997 -21.234 -16.797 1 98.5 90 CYS A O 1
ATOM 728 N N . ASP A 1 91 ? 2.135 -19.469 -17.719 1 97.62 91 ASP A N 1
ATOM 729 C CA . ASP A 1 91 ? 2.344 -20.141 -18.984 1 97.62 91 ASP A CA 1
ATOM 730 C C . ASP A 1 91 ? 3.613 -21 -18.953 1 97.62 91 ASP A C 1
ATOM 732 O O . ASP A 1 91 ? 3.822 -21.844 -19.828 1 97.62 91 ASP A O 1
ATOM 736 N N . SER A 1 92 ? 4.523 -20.766 -17.969 1 97.88 92 SER A N 1
ATOM 737 C CA . SER A 1 92 ? 5.77 -21.5 -17.812 1 97.88 92 SER A CA 1
ATOM 738 C C . SER A 1 92 ? 6.25 -21.484 -16.375 1 97.88 92 SER A C 1
ATOM 740 O O . SER A 1 92 ? 5.781 -20.688 -15.562 1 97.88 92 SER A O 1
ATOM 742 N N . GLU A 1 93 ? 7.148 -22.391 -16.078 1 97 93 GLU A N 1
ATOM 743 C CA . GLU A 1 93 ? 7.766 -22.438 -14.758 1 97 93 GLU A CA 1
ATOM 744 C C . GLU A 1 93 ? 8.578 -21.172 -14.484 1 97 93 GLU A C 1
ATOM 746 O O . GLU A 1 93 ? 8.578 -20.656 -13.359 1 97 93 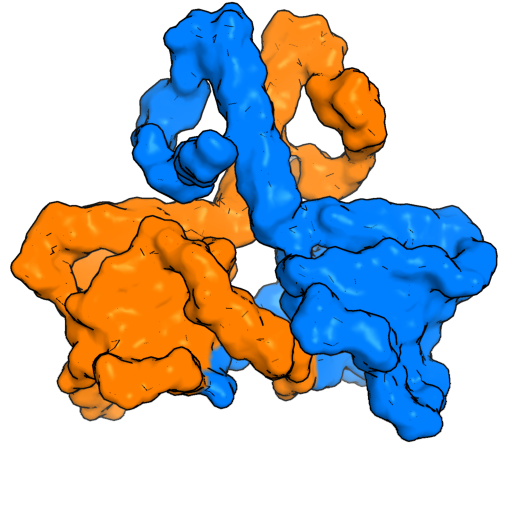GLU A O 1
ATOM 751 N N . ARG A 1 94 ? 9.258 -20.75 -15.5 1 96.94 94 ARG A N 1
ATOM 752 C CA . ARG A 1 94 ? 10.062 -19.531 -15.367 1 96.94 94 ARG A CA 1
ATO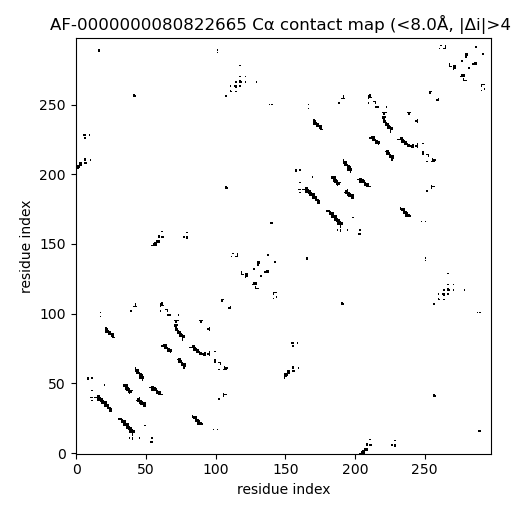M 753 C C . ARG A 1 94 ? 9.188 -18.344 -14.992 1 96.94 94 ARG A C 1
ATOM 755 O O . ARG A 1 94 ? 9.539 -17.562 -14.094 1 96.94 94 ARG A O 1
ATOM 762 N N . GLN A 1 95 ? 8.07 -18.203 -15.633 1 97.62 95 GLN A N 1
ATOM 763 C CA . GLN A 1 95 ? 7.137 -17.125 -15.32 1 97.62 95 GLN A CA 1
ATOM 764 C C . GLN A 1 95 ? 6.629 -17.234 -13.891 1 97.62 95 GLN A C 1
ATOM 766 O O . GLN A 1 95 ? 6.516 -16.219 -13.188 1 97.62 95 GLN A O 1
ATOM 771 N N . CYS A 1 96 ? 6.359 -18.484 -13.5 1 97.69 96 CYS A N 1
ATOM 772 C CA . CYS A 1 96 ? 5.871 -18.734 -12.148 1 97.69 96 CYS A CA 1
ATOM 773 C C . CYS A 1 96 ? 6.898 -18.312 -11.109 1 97.69 96 CYS A C 1
ATOM 775 O O . CYS A 1 96 ? 6.555 -17.641 -10.133 1 97.69 96 CYS A O 1
ATOM 777 N N . LEU A 1 97 ? 8.094 -18.594 -11.336 1 96.06 97 LEU A N 1
ATOM 778 C CA . LEU A 1 97 ? 9.188 -18.234 -10.438 1 96.06 97 LEU A CA 1
ATOM 779 C C . LEU A 1 97 ? 9.383 -16.734 -10.383 1 96.06 97 LEU A C 1
ATOM 781 O O . LEU A 1 97 ? 9.602 -16.156 -9.312 1 96.06 97 LEU A O 1
ATOM 785 N N . GLU A 1 98 ? 9.273 -16.094 -11.461 1 96.25 98 GLU A N 1
ATOM 786 C CA . GLU A 1 98 ? 9.422 -14.641 -11.531 1 96.25 98 GLU A CA 1
ATOM 787 C C . GLU A 1 98 ? 8.336 -13.93 -10.727 1 96.25 98 GLU A C 1
ATOM 789 O O . GLU A 1 98 ? 8.625 -13.023 -9.945 1 96.25 98 GLU A O 1
ATOM 794 N N . TRP A 1 99 ? 7.105 -14.383 -10.891 1 97.81 99 TRP A N 1
ATOM 795 C CA . TRP A 1 99 ? 5.98 -13.773 -10.188 1 97.81 99 TRP A CA 1
ATOM 796 C C . TRP A 1 99 ? 6.078 -14.023 -8.688 1 97.81 99 TRP A C 1
ATOM 798 O O . TRP A 1 99 ? 5.914 -13.102 -7.887 1 97.81 99 TRP A O 1
ATOM 808 N N . THR A 1 100 ? 6.312 -15.273 -8.328 1 97.25 100 THR A N 1
ATOM 809 C CA . THR A 1 100 ? 6.379 -15.586 -6.906 1 97.25 100 THR A CA 1
ATOM 810 C C . THR A 1 100 ? 7.488 -14.781 -6.227 1 97.25 100 THR A C 1
ATOM 812 O O . THR A 1 100 ? 7.297 -14.258 -5.129 1 97.25 100 THR A O 1
ATOM 815 N N . GLY A 1 101 ? 8.641 -14.68 -6.887 1 94.12 101 GLY A N 1
ATOM 816 C CA . GLY A 1 101 ? 9.734 -13.891 -6.359 1 94.12 101 GLY A CA 1
ATOM 817 C C . GLY A 1 101 ? 9.383 -12.422 -6.191 1 94.12 101 GLY A C 1
ATOM 818 O O . GLY A 1 101 ? 9.656 -11.828 -5.145 1 94.12 101 GLY A O 1
ATOM 819 N N . ALA A 1 102 ? 8.766 -11.844 -7.156 1 95.12 102 ALA A N 1
ATOM 820 C CA . ALA A 1 102 ? 8.391 -10.43 -7.133 1 95.12 102 ALA A CA 1
ATOM 821 C C . ALA A 1 102 ? 7.34 -10.156 -6.059 1 95.12 102 ALA A C 1
ATOM 823 O O . ALA A 1 102 ? 7.426 -9.164 -5.332 1 95.12 102 ALA A O 1
ATOM 824 N N . LEU A 1 103 ? 6.41 -11.086 -5.926 1 96.94 103 LEU A N 1
ATOM 825 C CA . LEU A 1 103 ? 5.324 -10.914 -4.969 1 96.94 103 LEU A CA 1
ATOM 826 C C . LEU A 1 103 ? 5.836 -11.008 -3.537 1 96.94 103 LEU A C 1
ATOM 828 O O . LEU A 1 103 ? 5.375 -10.273 -2.658 1 96.94 103 LEU A O 1
ATOM 832 N N . ARG A 1 104 ? 6.793 -11.844 -3.357 1 93.31 104 ARG A N 1
ATOM 833 C CA . ARG A 1 104 ? 7.367 -12.016 -2.027 1 93.31 104 ARG A CA 1
ATOM 834 C C . ARG A 1 104 ? 8.102 -10.75 -1.581 1 93.31 104 ARG A C 1
ATOM 836 O O . ARG A 1 104 ? 8.141 -10.438 -0.388 1 93.31 104 ARG A O 1
ATOM 843 N N . ARG A 1 105 ? 8.531 -10.016 -2.504 1 91.31 105 ARG A N 1
ATOM 844 C CA . ARG A 1 105 ? 9.352 -8.852 -2.195 1 91.31 105 ARG A CA 1
ATOM 845 C C . ARG A 1 105 ? 8.531 -7.566 -2.246 1 91.31 105 ARG A C 1
ATOM 847 O O . ARG A 1 105 ? 9.039 -6.48 -1.974 1 91.31 105 ARG A O 1
ATOM 854 N N . ALA A 1 106 ? 7.312 -7.719 -2.553 1 95.06 106 ALA A N 1
ATOM 855 C CA . ALA A 1 106 ? 6.52 -6.535 -2.881 1 95.06 106 ALA A CA 1
ATOM 856 C C . ALA A 1 106 ? 5.961 -5.883 -1.618 1 95.06 106 ALA A C 1
ATOM 858 O O . ALA A 1 106 ? 5.535 -4.727 -1.647 1 95.06 106 ALA A O 1
ATOM 859 N N . SER A 1 107 ? 5.914 -6.621 -0.498 1 94.38 107 SER A N 1
ATOM 860 C CA . SER A 1 107 ? 5.332 -6.078 0.724 1 94.38 107 SER A CA 1
ATOM 861 C C . SER A 1 107 ? 6.074 -4.832 1.186 1 94.38 107 SER A C 1
ATOM 863 O O . SER A 1 107 ? 7.297 -4.742 1.042 1 94.38 107 SER A O 1
ATOM 865 N N . TYR A 1 108 ? 5.371 -3.9 1.746 1 94.06 108 TYR A N 1
ATOM 866 C CA . TYR A 1 108 ? 5.945 -2.682 2.307 1 94.06 108 TYR A CA 1
ATOM 867 C C . TYR A 1 108 ? 6.91 -3.006 3.443 1 94.06 108 TYR A C 1
ATOM 869 O O . TYR A 1 108 ? 7.992 -2.42 3.535 1 94.06 108 TYR A O 1
ATOM 877 N N . GLU A 1 109 ? 6.539 -3.928 4.242 1 90 109 GLU A N 1
ATOM 878 C CA . GLU A 1 109 ? 7.34 -4.297 5.402 1 90 109 GLU A CA 1
ATOM 879 C C . GLU A 1 109 ? 8.656 -4.945 4.984 1 90 109 GLU A C 1
ATOM 881 O O . GLU A 1 109 ? 9.688 -4.75 5.633 1 90 109 GLU A O 1
ATOM 886 N N . VAL A 1 110 ? 8.641 -5.734 3.967 1 89.69 110 VAL A N 1
ATOM 887 C CA . VAL A 1 110 ? 9.867 -6.344 3.463 1 89.69 110 VAL A CA 1
ATOM 888 C C . VAL A 1 110 ? 10.828 -5.258 2.982 1 89.69 110 VAL A C 1
ATOM 890 O O . VAL A 1 110 ? 12.023 -5.309 3.268 1 89.69 110 VAL A O 1
ATOM 893 N N . MET A 1 111 ? 10.297 -4.352 2.287 1 89.06 111 MET A N 1
ATOM 894 C CA . MET A 1 111 ? 11.094 -3.232 1.803 1 89.06 111 MET A CA 1
ATOM 895 C C . MET A 1 111 ? 11.695 -2.445 2.965 1 89.06 111 MET A C 1
ATOM 897 O O . MET A 1 111 ? 12.875 -2.098 2.941 1 89.06 111 MET A O 1
ATOM 901 N N . ARG A 1 112 ? 10.898 -2.188 3.914 1 88 112 ARG A N 1
ATOM 902 C CA . ARG A 1 112 ? 11.328 -1.441 5.09 1 88 112 ARG A CA 1
ATOM 903 C C . ARG A 1 112 ? 12.453 -2.172 5.816 1 88 112 ARG A C 1
ATOM 905 O O . ARG A 1 112 ? 13.461 -1.563 6.191 1 88 112 ARG A O 1
ATOM 912 N N . ARG A 1 113 ? 12.32 -3.402 5.984 1 86.5 113 ARG A N 1
ATOM 913 C CA . ARG A 1 113 ? 13.352 -4.199 6.648 1 86.5 113 ARG A CA 1
ATOM 914 C C . ARG A 1 113 ? 14.648 -4.199 5.848 1 86.5 113 ARG A C 1
ATOM 916 O O . ARG A 1 113 ? 15.734 -4.129 6.422 1 86.5 113 ARG A O 1
ATOM 923 N N . SER A 1 114 ? 14.461 -4.332 4.594 1 85.12 114 SER A N 1
ATOM 924 C CA . SER A 1 114 ? 15.633 -4.281 3.729 1 85.12 114 SER A CA 1
ATOM 925 C C . SER A 1 114 ? 16.359 -2.941 3.846 1 85.12 114 SER A C 1
ATOM 927 O O . SER A 1 114 ? 17.578 -2.896 3.92 1 85.12 114 SER A O 1
ATOM 929 N N . LEU A 1 115 ? 15.648 -1.906 3.824 1 86.12 115 LEU A N 1
ATOM 930 C CA . LEU A 1 115 ? 16.219 -0.566 3.928 1 86.12 115 LEU A CA 1
ATOM 931 C C . LEU A 1 115 ? 16.984 -0.399 5.238 1 86.12 115 LEU A C 1
ATOM 933 O O . LEU A 1 115 ? 18.094 0.126 5.246 1 86.12 115 LEU A O 1
ATOM 937 N N . VAL A 1 116 ? 16.312 -0.821 6.266 1 84.56 116 VAL A N 1
ATOM 938 C CA . VAL A 1 116 ? 16.938 -0.724 7.578 1 84.56 116 VAL A CA 1
ATOM 939 C C . VAL A 1 116 ? 18.25 -1.521 7.586 1 84.56 116 VAL A C 1
ATOM 941 O O . VAL A 1 116 ? 19.266 -1.062 8.117 1 84.56 116 VAL A O 1
ATOM 944 N N . PHE A 1 117 ? 18.219 -2.686 7.023 1 84.56 117 PHE A N 1
ATOM 945 C CA . PHE A 1 117 ? 19.422 -3.52 6.926 1 84.56 117 PHE A CA 1
ATOM 946 C C . PHE A 1 117 ? 20.531 -2.781 6.203 1 84.56 117 PHE A C 1
ATOM 948 O O . PHE A 1 117 ? 21.672 -2.721 6.695 1 84.56 117 PHE A O 1
ATOM 955 N N . TYR A 1 118 ? 20.266 -2.197 5.074 1 83.94 118 TYR A N 1
ATOM 956 C CA . TYR A 1 118 ? 21.281 -1.528 4.266 1 83.94 118 TYR A CA 1
ATOM 957 C C . TYR A 1 118 ? 21.797 -0.278 4.969 1 83.94 118 TYR A C 1
ATOM 959 O O . TYR A 1 118 ? 22.984 0.034 4.898 1 83.94 118 TYR A O 1
ATOM 967 N N . ARG A 1 119 ? 20.938 0.396 5.551 1 84.5 119 ARG A N 1
ATOM 968 C CA . ARG A 1 119 ? 21.328 1.569 6.324 1 84.5 119 ARG A CA 1
ATOM 969 C C . ARG A 1 119 ? 22.281 1.188 7.449 1 84.5 119 ARG A C 1
ATOM 971 O O . ARG A 1 119 ? 23.297 1.85 7.656 1 84.5 119 ARG A O 1
ATOM 978 N N . ASP A 1 120 ? 21.922 0.132 8.102 1 83.69 120 ASP A N 1
ATOM 979 C CA . ASP A 1 120 ? 22.766 -0.348 9.188 1 83.69 120 ASP A CA 1
ATOM 980 C C . ASP A 1 120 ? 24.141 -0.794 8.672 1 83.69 120 ASP A C 1
ATOM 982 O O . ASP A 1 120 ? 25.156 -0.575 9.32 1 83.69 120 ASP A O 1
ATOM 986 N N . GLU A 1 121 ? 24.141 -1.423 7.516 1 82.44 121 GLU A N 1
ATOM 987 C CA . GLU A 1 121 ? 25.391 -1.862 6.898 1 82.44 121 GLU A CA 1
ATOM 988 C C . GLU A 1 121 ? 26.297 -0.675 6.57 1 82.44 121 GLU A C 1
ATOM 990 O O . GLU A 1 121 ? 27.5 -0.723 6.797 1 82.44 121 GLU A O 1
ATOM 995 N N . ILE A 1 122 ? 25.781 0.369 6.137 1 83.94 122 ILE A N 1
ATOM 996 C CA . ILE A 1 122 ? 26.547 1.555 5.77 1 83.94 122 ILE A CA 1
ATOM 997 C C . ILE A 1 122 ? 27.094 2.227 7.027 1 83.94 122 ILE A C 1
ATOM 999 O O . ILE A 1 122 ? 28.25 2.676 7.051 1 83.94 122 ILE A O 1
ATOM 1003 N N . LEU A 1 123 ? 26.219 2.27 7.957 1 83.88 123 LEU A N 1
ATOM 1004 C CA . LEU A 1 123 ? 26.641 2.846 9.227 1 83.88 123 LEU A CA 1
ATOM 1005 C C . LEU A 1 123 ? 27.828 2.07 9.805 1 83.88 123 LEU A C 1
ATOM 1007 O O . LEU A 1 123 ? 28.781 2.67 10.297 1 83.88 123 LEU A O 1
ATOM 1011 N N . LYS A 1 124 ? 27.672 0.811 9.758 1 84.31 124 LYS A N 1
ATOM 1012 C CA . LYS A 1 124 ? 28.734 -0.036 10.273 1 84.31 124 LYS A CA 1
ATOM 1013 C C . LYS A 1 124 ? 30.031 0.187 9.5 1 84.31 124 LYS A C 1
ATOM 1015 O O . LYS A 1 124 ? 31.125 0.214 10.086 1 84.31 124 LYS A O 1
ATOM 1020 N N . MET A 1 125 ? 29.875 0.408 8.25 1 83.94 125 MET A N 1
ATOM 1021 C CA . MET A 1 125 ? 31.047 0.517 7.383 1 83.94 125 MET A CA 1
ATOM 1022 C C . MET A 1 125 ? 31.656 1.906 7.473 1 83.94 125 MET A C 1
ATOM 1024 O O . MET A 1 125 ? 32.875 2.061 7.32 1 83.94 125 MET A O 1
ATOM 1028 N N . THR A 1 126 ? 30.812 2.924 7.621 1 85.12 126 THR A N 1
ATOM 1029 C CA . THR A 1 126 ? 31.328 4.277 7.438 1 85.12 126 THR A CA 1
ATOM 1030 C C . THR A 1 126 ? 31.25 5.062 8.742 1 85.12 126 THR A C 1
ATOM 1032 O O . THR A 1 126 ? 31.875 6.117 8.875 1 85.12 126 THR A O 1
ATOM 1035 N N . GLY A 1 127 ? 30.438 4.578 9.68 1 81.69 127 GLY A N 1
ATOM 1036 C CA . GLY A 1 127 ? 30.203 5.301 10.914 1 81.69 127 GLY A CA 1
ATOM 1037 C C . GLY A 1 127 ? 29.219 6.445 10.766 1 81.69 127 GLY A C 1
ATOM 1038 O O . GLY A 1 127 ? 28.938 7.152 11.734 1 81.69 127 GLY A O 1
ATOM 1039 N N . LYS A 1 128 ? 28.797 6.602 9.438 1 80.75 128 LYS A N 1
ATOM 1040 C CA . LYS A 1 128 ? 27.875 7.695 9.148 1 80.75 128 LYS A CA 1
ATOM 1041 C C . LYS A 1 128 ? 26.594 7.18 8.508 1 80.75 128 LYS A C 1
ATOM 1043 O O . LYS A 1 128 ? 26.625 6.227 7.727 1 80.75 128 LYS A O 1
ATOM 1048 N N . ASP A 1 129 ? 25.438 7.738 9.023 1 73.94 129 ASP A N 1
ATOM 1049 C CA . ASP A 1 129 ? 24.156 7.426 8.406 1 73.94 129 ASP A CA 1
ATOM 1050 C C . ASP A 1 129 ? 23.938 8.234 7.125 1 73.94 129 ASP A C 1
ATOM 1052 O O . ASP A 1 129 ? 23.875 9.461 7.168 1 73.94 129 ASP A O 1
ATOM 1056 N N . PRO A 1 130 ? 23.938 7.559 6.039 1 68.62 130 PRO A N 1
ATOM 1057 C CA . PRO A 1 130 ? 23.812 8.281 4.773 1 68.62 130 PRO A CA 1
ATOM 1058 C C . PRO A 1 130 ? 22.516 9.094 4.691 1 68.62 130 PRO A C 1
ATOM 1060 O O . PRO A 1 130 ? 22.469 10.109 4 1 68.62 130 PRO A O 1
ATOM 1063 N N . LEU A 1 131 ? 21.484 8.547 5.277 1 65.62 131 LEU A N 1
ATOM 1064 C CA . LEU A 1 131 ? 20.234 9.312 5.215 1 65.62 131 LEU A CA 1
ATOM 1065 C C . LEU A 1 131 ? 20.375 10.633 5.977 1 65.62 131 LEU A C 1
ATOM 1067 O O . LEU A 1 131 ? 19.766 11.633 5.598 1 65.62 131 LEU A O 1
ATOM 1071 N N . GLU A 1 132 ? 20.984 10.539 7.074 1 61.41 132 GLU A N 1
ATOM 1072 C CA . GLU A 1 132 ? 21.281 11.773 7.797 1 61.41 132 GLU A CA 1
ATOM 1073 C C . GLU A 1 132 ? 22.094 12.734 6.93 1 61.41 132 GLU A C 1
ATOM 1075 O O . GLU A 1 132 ? 21.906 13.953 7.016 1 61.41 132 GLU A O 1
ATOM 1080 N N . GLN A 1 133 ? 22.875 12.07 6.172 1 53.56 133 GLN A N 1
ATOM 1081 C CA . GLN A 1 133 ? 23.703 12.914 5.312 1 53.56 133 GLN A CA 1
ATOM 1082 C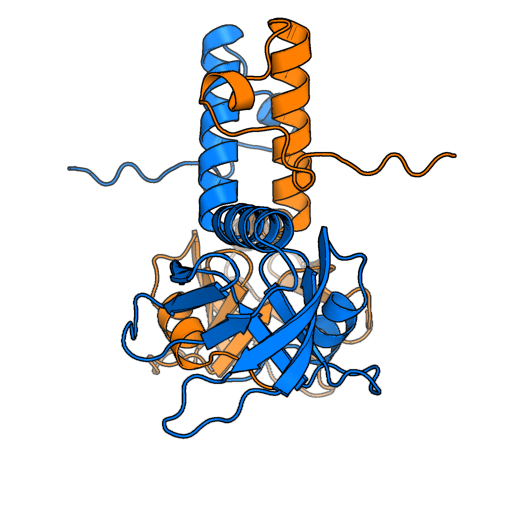 C . GLN A 1 133 ? 22.859 13.562 4.215 1 53.56 133 GLN A C 1
ATOM 1084 O O . GLN A 1 133 ? 23.188 14.656 3.746 1 53.56 133 GLN A O 1
ATOM 1089 N N . LEU A 1 134 ? 21.984 12.789 3.781 1 52.03 134 LEU A N 1
ATOM 1090 C CA . LEU A 1 134 ? 21.109 13.328 2.756 1 52.03 134 LEU A CA 1
ATOM 1091 C C . LEU A 1 134 ? 20.016 14.203 3.379 1 52.03 134 LEU A C 1
ATOM 1093 O O . LEU A 1 134 ? 19.172 14.758 2.668 1 52.03 134 LEU A O 1
ATOM 1097 N N . GLY A 1 135 ? 20.219 14.531 4.691 1 48.72 135 GLY A N 1
ATOM 1098 C CA . GLY A 1 135 ? 19.219 15.328 5.387 1 48.72 135 GLY A CA 1
ATOM 1099 C C . GLY A 1 135 ? 17.953 14.547 5.691 1 48.72 135 GLY A C 1
ATOM 1100 O O . GLY A 1 135 ? 16.906 15.141 5.961 1 48.72 135 GLY A O 1
ATOM 1101 N N . ILE A 1 136 ? 17.875 13.312 5.316 1 52.09 136 ILE A N 1
ATOM 1102 C CA . ILE A 1 136 ? 16.734 12.461 5.633 1 52.09 136 ILE A CA 1
ATOM 1103 C C . ILE A 1 136 ? 16.844 11.961 7.07 1 52.09 136 ILE A C 1
ATOM 1105 O O . ILE A 1 136 ? 17.781 11.227 7.41 1 52.09 136 ILE A O 1
ATOM 1109 N N . SER A 1 137 ? 16.594 12.805 8.086 1 46.16 137 SER A N 1
ATOM 1110 C CA . SER A 1 137 ? 16.656 12.594 9.523 1 46.16 137 SER A CA 1
ATOM 1111 C C . SER A 1 137 ? 16.234 11.18 9.906 1 46.16 1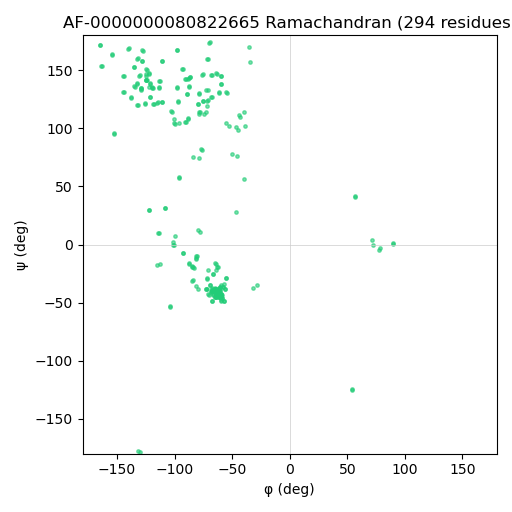37 SER A C 1
ATOM 1113 O O . SER A 1 137 ? 15.547 10.508 9.125 1 46.16 137 SER A O 1
ATOM 1115 N N . GLU A 1 138 ? 16.75 10.688 11.211 1 46.69 138 GLU A N 1
ATOM 1116 C CA . GLU A 1 138 ? 16.469 9.492 12 1 46.69 138 GLU A CA 1
ATOM 1117 C C . GLU A 1 138 ? 14.992 9.133 11.977 1 46.69 138 GLU A C 1
ATOM 1119 O O . GLU A 1 138 ? 14.203 9.703 12.734 1 46.69 138 GLU A O 1
ATOM 1124 N N . GLU A 1 139 ? 14.492 8.961 10.922 1 49.59 139 GLU A N 1
ATOM 1125 C CA . GLU A 1 139 ? 13.031 8.852 10.891 1 49.59 139 GLU A CA 1
ATOM 1126 C C . GLU A 1 139 ? 12.562 7.527 11.469 1 49.59 139 GLU A C 1
ATOM 1128 O O . GLU A 1 139 ? 13.18 6.488 11.25 1 49.59 139 GLU A O 1
ATOM 1133 N N . ALA A 1 140 ? 11.867 7.527 12.594 1 49.56 140 ALA A N 1
ATOM 1134 C CA . ALA A 1 140 ? 11.234 6.445 13.344 1 49.56 140 ALA A CA 1
ATOM 1135 C C . ALA A 1 140 ? 10.828 5.301 12.422 1 49.56 140 ALA A C 1
ATOM 1137 O O . ALA A 1 140 ? 10.984 4.129 12.766 1 49.56 140 ALA A O 1
ATOM 1138 N N . ARG A 1 141 ? 10.477 5.711 11.336 1 48.94 141 ARG A N 1
ATOM 1139 C CA . ARG A 1 141 ? 9.938 4.68 10.453 1 48.94 141 ARG A CA 1
ATOM 1140 C C . ARG A 1 141 ? 11.031 3.736 9.969 1 48.94 141 ARG A C 1
ATOM 1142 O O . ARG A 1 141 ? 10.773 2.566 9.688 1 48.94 141 ARG A O 1
ATOM 1149 N N . PHE A 1 142 ? 12.133 4.293 10.055 1 53.44 142 PHE A N 1
ATOM 1150 C CA . PHE A 1 142 ? 13.227 3.465 9.562 1 53.44 142 PHE A CA 1
ATOM 1151 C C . PHE A 1 142 ? 13.977 2.824 10.719 1 53.44 142 PHE A C 1
ATOM 1153 O O . PHE A 1 142 ? 15.023 2.201 10.516 1 53.44 142 PHE A O 1
ATOM 1160 N N . GLN A 1 143 ? 13.414 3.127 11.969 1 49.78 143 GLN A N 1
ATOM 1161 C CA . GLN A 1 143 ? 14.023 2.5 13.141 1 49.78 143 GLN A CA 1
ATOM 1162 C C . GLN A 1 143 ? 13.266 1.235 13.539 1 49.78 143 GLN A C 1
ATOM 1164 O O . GLN A 1 143 ? 12.039 1.19 13.469 1 49.78 143 GLN A O 1
ATOM 1169 N N . LEU A 1 144 ? 13.75 0.062 13.281 1 43.84 144 LEU A N 1
ATOM 1170 C CA . LEU A 1 144 ? 13.125 -1.185 13.711 1 43.84 144 LEU A CA 1
ATOM 1171 C C . LEU A 1 144 ? 12.859 -1.172 15.211 1 43.84 144 LEU A C 1
ATOM 1173 O O . LEU A 1 144 ? 13.734 -0.797 16 1 43.84 144 LEU A O 1
ATOM 1177 N N . SER A 1 145 ? 11.641 -0.933 15.633 1 35.31 145 SER A N 1
ATOM 1178 C CA . SER A 1 145 ? 11.359 -1.082 17.062 1 35.31 145 SER A CA 1
ATOM 1179 C C . SER A 1 145 ? 12 -2.35 17.625 1 35.31 145 SER A C 1
ATOM 1181 O O . SER A 1 145 ? 11.883 -3.424 17.031 1 35.31 145 SER A O 1
ATOM 1183 N N . ALA A 1 146 ? 13.031 -2.328 18.453 1 32.31 146 ALA A N 1
ATOM 1184 C CA . ALA A 1 146 ? 13.453 -3.42 19.328 1 32.31 146 ALA A CA 1
ATOM 1185 C C . ALA A 1 146 ? 12.266 -4.031 20.062 1 32.31 146 ALA A C 1
ATOM 1187 O O . ALA A 1 146 ? 11.648 -3.383 20.922 1 32.31 146 ALA A O 1
ATOM 1188 N N . ILE A 1 147 ? 11.422 -4.82 19.531 1 30.2 147 ILE A N 1
ATOM 1189 C CA . ILE A 1 147 ? 10.68 -5.641 20.484 1 30.2 147 ILE A CA 1
ATOM 1190 C C . ILE A 1 147 ? 11.648 -6.246 21.5 1 30.2 147 ILE A C 1
ATOM 1192 O O . ILE A 1 147 ? 12.602 -6.93 21.125 1 30.2 147 ILE A O 1
ATOM 1196 N N . LYS A 1 148 ? 11.703 -5.625 22.766 1 27.33 148 LYS A N 1
ATOM 1197 C CA . LYS A 1 148 ? 12.242 -6.426 23.859 1 27.33 148 LYS A CA 1
ATOM 1198 C C . LYS A 1 148 ? 11.781 -7.875 23.75 1 27.33 148 LYS A C 1
ATOM 1200 O O . LYS A 1 148 ? 10.578 -8.148 23.734 1 27.33 148 LYS A O 1
ATOM 1205 N N . ALA A 1 149 ? 12.594 -8.828 23.281 1 20.78 149 ALA A N 1
ATOM 1206 C CA . ALA A 1 149 ? 12.469 -10.266 23.547 1 20.78 149 ALA A CA 1
ATOM 1207 C C . ALA A 1 149 ? 12.438 -10.555 25.031 1 20.78 149 ALA A C 1
ATOM 1209 O O . ALA A 1 149 ? 13.203 -9.969 25.812 1 20.78 149 ALA A O 1
ATOM 1210 N N . MET B 1 1 ? -13.922 -1.153 -7.863 1 94.38 1 MET B N 1
ATOM 1211 C CA . MET B 1 1 ? -12.758 -2.023 -7.719 1 94.38 1 MET B CA 1
ATOM 1212 C C . MET B 1 1 ? -12.844 -2.844 -6.438 1 94.38 1 MET B C 1
ATOM 1214 O O . MET B 1 1 ? -13.234 -2.326 -5.387 1 94.38 1 MET B O 1
ATOM 1218 N N . ARG B 1 2 ? -12.523 -4.113 -6.523 1 96.06 2 ARG B N 1
ATOM 1219 C CA . ARG B 1 2 ? -12.547 -4.996 -5.363 1 96.06 2 ARG B CA 1
ATOM 1220 C C . ARG B 1 2 ? -11.203 -5.012 -4.648 1 96.06 2 ARG B C 1
ATOM 1222 O O . ARG B 1 2 ? -10.156 -4.938 -5.293 1 96.06 2 ARG B O 1
ATOM 1229 N N . TYR B 1 3 ? -11.312 -5.078 -3.33 1 96.31 3 TYR B N 1
ATOM 1230 C CA . TYR B 1 3 ? -10.102 -5.152 -2.512 1 96.31 3 TYR B CA 1
ATOM 1231 C C . TYR B 1 3 ? -10.18 -6.32 -1.536 1 96.31 3 TYR B C 1
ATOM 1233 O O . TYR B 1 3 ? -11.258 -6.855 -1.28 1 96.31 3 TYR B O 1
ATOM 1241 N N . ASN B 1 4 ? -9.023 -6.754 -1.092 1 95.38 4 ASN B N 1
ATOM 1242 C CA . ASN B 1 4 ? -9.008 -7.676 0.037 1 95.38 4 ASN B CA 1
ATOM 1243 C C . ASN B 1 4 ? -9.266 -6.957 1.356 1 95.38 4 ASN B C 1
ATOM 1245 O O . ASN B 1 4 ? -8.352 -6.77 2.158 1 95.38 4 ASN B O 1
ATOM 1249 N N . GLU B 1 5 ? -10.539 -6.719 1.627 1 94.12 5 GLU B N 1
ATOM 1250 C CA . GLU B 1 5 ? -10.992 -5.848 2.707 1 94.12 5 GLU B CA 1
ATOM 1251 C C . GLU B 1 5 ? -10.609 -6.414 4.07 1 94.12 5 GLU B C 1
ATOM 1253 O O . GLU B 1 5 ? -10.273 -5.664 4.988 1 94.12 5 GLU B O 1
ATOM 1258 N N . LYS B 1 6 ? -10.695 -7.672 4.211 1 93.81 6 LYS B N 1
ATOM 1259 C CA . LYS B 1 6 ? -10.344 -8.297 5.484 1 93.81 6 LYS B CA 1
ATOM 1260 C C . LYS B 1 6 ? -8.891 -8.023 5.852 1 93.81 6 LYS B C 1
ATOM 1262 O O . LYS B 1 6 ? -8.586 -7.676 6.996 1 93.81 6 LYS B O 1
ATOM 1267 N N . GLU B 1 7 ? -8.062 -8.125 4.934 1 93.5 7 GLU B N 1
ATOM 1268 C CA . GLU B 1 7 ? -6.637 -7.887 5.129 1 93.5 7 GLU B CA 1
ATOM 1269 C C . GLU B 1 7 ? -6.359 -6.414 5.426 1 93.5 7 GLU B C 1
ATOM 1271 O O . GLU B 1 7 ? -5.504 -6.094 6.258 1 93.5 7 GLU B O 1
ATOM 1276 N N . LEU B 1 8 ? -7.082 -5.543 4.719 1 96.06 8 LEU B N 1
ATOM 1277 C CA . LEU B 1 8 ? -6.906 -4.109 4.926 1 96.06 8 LEU B CA 1
ATOM 1278 C C . LEU B 1 8 ? -7.34 -3.707 6.332 1 96.06 8 LEU B C 1
ATOM 1280 O O . LEU B 1 8 ? -6.664 -2.912 6.992 1 96.06 8 LEU B O 1
ATOM 1284 N N . ARG B 1 9 ? -8.367 -4.316 6.754 1 96.31 9 ARG B N 1
ATOM 1285 C CA . ARG B 1 9 ? -8.82 -4.059 8.117 1 96.31 9 ARG B CA 1
ATOM 1286 C C . ARG B 1 9 ? -7.812 -4.574 9.141 1 96.31 9 ARG B C 1
ATOM 1288 O O . ARG B 1 9 ? -7.539 -3.908 10.141 1 96.31 9 ARG B O 1
ATOM 1295 N N . ALA B 1 10 ? -7.32 -5.75 8.859 1 96.38 10 ALA B N 1
ATOM 1296 C CA . ALA B 1 10 ? -6.32 -6.324 9.75 1 96.38 10 ALA B CA 1
ATOM 1297 C C . ALA B 1 10 ? -5.066 -5.453 9.805 1 96.38 10 ALA B C 1
ATOM 1299 O O . ALA B 1 10 ? -4.441 -5.316 10.859 1 96.38 10 ALA B O 1
ATOM 1300 N N . LEU B 1 11 ? -4.703 -4.906 8.703 1 96.88 11 LEU B N 1
ATOM 1301 C CA . LEU B 1 11 ? -3.549 -4.016 8.633 1 96.88 11 LEU B CA 1
ATOM 1302 C C . LEU B 1 11 ? -3.744 -2.803 9.539 1 96.88 11 LEU B C 1
ATOM 1304 O O . LEU B 1 11 ? -2.803 -2.361 10.203 1 96.88 11 LEU B O 1
ATOM 1308 N N . SER B 1 12 ? -4.961 -2.27 9.578 1 97.75 12 SER B N 1
ATOM 1309 C CA . SER B 1 12 ? -5.262 -1.094 10.391 1 97.75 12 SER B CA 1
ATOM 1310 C C . SER B 1 12 ? -5.051 -1.375 11.875 1 97.75 12 SER B C 1
ATOM 1312 O O . SER B 1 12 ? -4.906 -0.448 12.672 1 97.75 12 SER B O 1
ATOM 1314 N N . ARG B 1 13 ? -5.039 -2.65 12.211 1 96.56 13 ARG B N 1
ATOM 1315 C CA . ARG B 1 13 ? -4.91 -3.043 13.609 1 96.56 13 ARG B CA 1
ATOM 1316 C C . ARG B 1 13 ? -3.451 -3.271 13.984 1 96.56 13 ARG B C 1
ATOM 1318 O O . ARG B 1 13 ? -3.131 -3.479 15.156 1 96.56 13 ARG B O 1
ATOM 1325 N N . GLN B 1 14 ? -2.584 -3.244 13.023 1 95.31 14 GLN B N 1
ATOM 1326 C CA . GLN B 1 14 ? -1.158 -3.42 13.281 1 95.31 14 GLN B CA 1
ATOM 1327 C C . GLN B 1 14 ? -0.57 -2.201 13.984 1 95.31 14 GLN B C 1
ATOM 1329 O O . GLN B 1 14 ? -1.169 -1.123 13.977 1 95.31 14 GLN B O 1
ATOM 1334 N N . PRO B 1 15 ? 0.618 -2.391 14.664 1 93.81 15 PRO B N 1
ATOM 1335 C CA . PRO B 1 15 ? 1.263 -1.232 15.281 1 93.81 15 PRO B CA 1
ATOM 1336 C C . PRO B 1 15 ? 1.51 -0.095 14.297 1 93.81 15 PRO B C 1
ATOM 1338 O O . PRO B 1 15 ? 2.018 -0.327 13.195 1 93.81 15 PRO B O 1
ATOM 1341 N N . ALA B 1 16 ? 1.09 1.075 14.727 1 96.25 16 ALA B N 1
ATOM 1342 C CA . ALA B 1 16 ? 1.2 2.254 13.867 1 96.25 16 ALA B CA 1
ATOM 1343 C C . ALA B 1 16 ? 2.557 2.932 14.039 1 96.25 16 ALA B C 1
ATOM 1345 O O . ALA B 1 16 ? 3.119 2.941 15.141 1 96.25 16 ALA B O 1
ATOM 1346 N N . GLU B 1 17 ? 3.016 3.393 12.961 1 93.38 17 GLU B N 1
ATOM 1347 C CA . GLU B 1 17 ? 4.195 4.25 13.047 1 93.38 17 GLU B CA 1
ATOM 1348 C C . GLU B 1 17 ? 3.885 5.543 13.789 1 93.38 17 GLU B C 1
ATOM 1350 O O . GLU B 1 17 ? 4.703 6.023 14.578 1 93.38 17 GLU B O 1
ATOM 1355 N N . LEU B 1 18 ? 2.834 6.113 13.461 1 96.44 18 LEU B N 1
ATOM 1356 C CA . LEU B 1 18 ? 2.279 7.289 14.125 1 96.44 18 LEU B CA 1
ATOM 1357 C C . LEU B 1 18 ? 0.781 7.129 14.359 1 96.44 18 LEU B C 1
ATOM 1359 O O . LEU B 1 18 ? 0.068 6.605 13.5 1 96.44 18 LEU B O 1
ATOM 1363 N N . ALA B 1 19 ? 0.405 7.504 15.555 1 97.88 19 ALA B N 1
ATOM 1364 C CA . ALA B 1 19 ? -1.017 7.473 15.891 1 97.88 19 ALA B CA 1
ATOM 1365 C C . ALA B 1 19 ? -1.389 8.641 16.797 1 97.88 19 ALA B C 1
ATOM 1367 O O . ALA B 1 19 ? -0.668 8.953 17.75 1 97.88 19 ALA B O 1
ATOM 1368 N N . ALA B 1 20 ? -2.4 9.32 16.469 1 98.5 20 ALA B N 1
ATOM 1369 C CA . ALA B 1 20 ? -2.889 10.414 17.297 1 98.5 20 ALA B CA 1
ATOM 1370 C C . ALA B 1 20 ? -4.316 10.797 16.922 1 98.5 20 ALA B C 1
ATOM 1372 O O . ALA B 1 20 ? -4.762 10.523 15.805 1 98.5 20 ALA B O 1
ATOM 1373 N N . GLU B 1 21 ? -5.043 11.336 17.844 1 98.56 21 GLU B N 1
ATOM 1374 C CA . GLU B 1 21 ? -6.312 11.977 17.531 1 98.56 21 GLU B CA 1
ATOM 1375 C C . GLU B 1 21 ? -6.102 13.383 16.969 1 98.56 21 GLU B C 1
ATOM 1377 O O . GLU B 1 21 ? -5.457 14.219 17.609 1 98.56 21 GLU B O 1
ATOM 1382 N N . LEU B 1 22 ? -6.57 13.609 15.812 1 98.62 22 LEU B N 1
ATOM 1383 C CA . LEU B 1 22 ? -6.457 14.906 15.164 1 98.62 22 LEU B CA 1
ATOM 1384 C C . LEU B 1 22 ? -7.797 15.352 14.586 1 98.62 22 LEU B C 1
ATOM 1386 O O . LEU B 1 22 ? -8.719 14.539 14.453 1 98.62 22 LEU B O 1
ATOM 1390 N N . GLY B 1 23 ? -7.906 16.672 14.336 1 98.62 23 GLY B N 1
ATOM 1391 C CA . GLY B 1 23 ? -8.992 17.125 13.477 1 98.62 23 GLY B CA 1
ATOM 1392 C C . GLY B 1 23 ? -8.789 16.781 12.016 1 98.62 23 GLY B C 1
ATOM 1393 O O . GLY B 1 23 ? -7.688 16.922 11.492 1 98.62 23 GLY B O 1
ATOM 1394 N N . MET B 1 24 ? -9.82 16.266 11.422 1 98.62 24 MET B N 1
ATOM 1395 C CA . MET B 1 24 ? -9.75 15.875 10.016 1 98.62 24 MET B CA 1
ATOM 1396 C C . MET B 1 24 ? -10.93 16.469 9.234 1 98.62 24 MET B C 1
ATOM 1398 O O . MET B 1 24 ? -12.07 16.406 9.688 1 98.62 24 MET B O 1
ATOM 1402 N N . ARG B 1 25 ? -10.625 17.047 8.109 1 97.94 25 ARG B N 1
ATOM 1403 C CA . ARG B 1 25 ? -11.641 17.531 7.176 1 97.94 25 ARG B CA 1
ATOM 1404 C C . ARG B 1 25 ? -11.484 16.859 5.809 1 97.94 25 ARG B C 1
ATOM 1406 O O . ARG B 1 25 ? -10.391 16.875 5.23 1 97.94 25 ARG B O 1
ATOM 1413 N N . GLY B 1 26 ? -12.594 16.266 5.32 1 96 26 GLY B N 1
ATOM 1414 C CA . GLY B 1 26 ? -12.578 15.578 4.039 1 96 26 GLY B CA 1
ATOM 1415 C C . GLY B 1 26 ? -12.43 16.531 2.859 1 96 26 GLY B C 1
ATOM 1416 O O . GLY B 1 26 ? -12.453 17.75 3.029 1 96 26 GLY B O 1
ATOM 1417 N N . PRO B 1 27 ? -12.289 15.969 1.707 1 93.81 27 PRO B N 1
ATOM 1418 C CA . PRO B 1 27 ? -11.984 16.781 0.525 1 93.81 27 PRO B CA 1
ATOM 1419 C C . PRO B 1 27 ? -13.219 17.438 -0.078 1 93.81 27 PRO B C 1
ATOM 1421 O O . PRO B 1 27 ? -13.094 18.328 -0.923 1 93.81 27 PRO B O 1
ATOM 1424 N N . LYS B 1 28 ? -14.375 17.078 0.346 1 90.75 28 LYS B N 1
ATOM 1425 C CA . LYS B 1 28 ? -15.594 17.656 -0.217 1 90.75 28 LYS B CA 1
ATOM 1426 C C . LYS B 1 28 ? -15.82 19.078 0.3 1 90.75 28 LYS B C 1
ATOM 1428 O O . LYS B 1 28 ? -15.539 19.359 1.462 1 90.75 28 LYS B O 1
ATOM 1433 N N . LYS B 1 29 ? -16.391 19.828 -0.622 1 88.25 29 LYS B N 1
ATOM 1434 C CA . LYS B 1 29 ? -16.75 21.188 -0.213 1 88.25 29 LYS B CA 1
ATOM 1435 C C . LYS B 1 29 ? -17.766 21.172 0.933 1 88.25 29 LYS B C 1
ATOM 1437 O O . LYS B 1 29 ? -18.734 20.422 0.898 1 88.25 29 LYS B O 1
ATOM 1442 N N . GLY B 1 30 ? -17.453 21.922 1.938 1 90.12 30 GLY B N 1
ATOM 1443 C CA . GLY B 1 30 ? -18.375 22.031 3.064 1 90.12 30 GLY B CA 1
ATOM 1444 C C . GLY B 1 30 ? -18.125 20.984 4.137 1 90.12 30 GLY B C 1
ATOM 1445 O O . GLY B 1 30 ? -18.844 20.938 5.137 1 90.12 30 GLY B O 1
ATOM 1446 N N . SER B 1 31 ? -17.188 20.203 3.938 1 93.56 31 SER B N 1
ATOM 1447 C CA . SER B 1 31 ? -16.875 19.203 4.941 1 93.56 31 SER B CA 1
ATOM 1448 C C . SER B 1 31 ? -16.516 19.844 6.277 1 93.56 31 SER B C 1
ATOM 1450 O O . SER B 1 31 ? -15.82 20.859 6.312 1 93.56 31 SER B O 1
ATOM 1452 N N . VAL B 1 32 ? -17.031 19.25 7.328 1 96.69 32 VAL B N 1
ATOM 1453 C CA . VAL B 1 32 ? -16.797 19.766 8.672 1 96.69 32 VAL B CA 1
ATOM 1454 C C . VAL B 1 32 ? -15.57 19.062 9.281 1 96.69 32 VAL B C 1
ATOM 1456 O O . VAL B 1 32 ? -15.266 17.922 8.945 1 96.69 32 VAL B O 1
ATOM 1459 N N . LEU B 1 33 ? -14.977 19.875 10.141 1 97.44 33 LEU B N 1
ATOM 1460 C CA . LEU B 1 33 ? -13.859 19.312 10.891 1 97.44 33 LEU B CA 1
ATOM 1461 C C . LEU B 1 33 ? -14.352 18.297 11.922 1 97.44 33 LEU B C 1
ATOM 1463 O O . LEU B 1 33 ? -15.234 18.609 12.727 1 97.44 33 LEU B O 1
ATOM 1467 N N . LYS B 1 34 ? -13.82 17.062 11.852 1 97.94 34 LYS B N 1
ATOM 1468 C CA . LYS B 1 34 ? -14.172 16.016 12.805 1 97.94 34 LYS B CA 1
ATOM 1469 C C . LYS B 1 34 ? -12.93 15.445 13.477 1 97.94 34 LYS B C 1
ATOM 1471 O O . LYS B 1 34 ? -11.883 15.312 12.844 1 97.94 34 LYS B O 1
ATOM 1476 N N . ARG B 1 35 ? -13.094 15.156 14.773 1 98.5 35 ARG B N 1
ATOM 1477 C CA . ARG B 1 35 ? -12 14.5 15.477 1 98.5 35 ARG B CA 1
ATOM 1478 C C . ARG B 1 35 ? -11.922 13.023 15.102 1 98.5 35 ARG B C 1
ATOM 1480 O O . ARG B 1 35 ? -12.922 12.305 15.188 1 98.5 35 ARG B O 1
ATOM 1487 N N . ARG B 1 36 ? -10.75 12.578 14.609 1 98.69 36 ARG B N 1
ATOM 1488 C CA . ARG B 1 36 ? -10.523 11.203 14.18 1 98.69 36 ARG B CA 1
ATOM 1489 C C . ARG B 1 36 ? -9.242 10.648 14.789 1 98.69 36 ARG B C 1
ATOM 1491 O O . ARG B 1 36 ? -8.281 11.391 15.023 1 98.69 36 ARG B O 1
ATOM 1498 N N . LEU B 1 37 ? -9.258 9.398 15.094 1 98.75 37 LEU B N 1
ATOM 1499 C CA . LEU B 1 37 ? -7.996 8.703 15.336 1 98.75 37 LEU B CA 1
ATOM 1500 C C . LEU 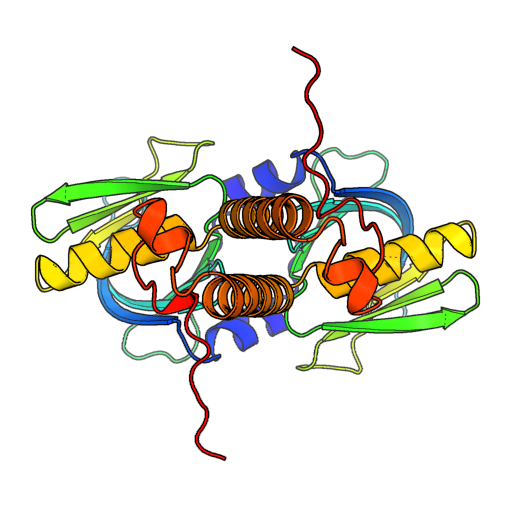B 1 37 ? -7.305 8.359 14.023 1 98.75 37 LEU B C 1
ATOM 1502 O O . LEU B 1 37 ? -7.848 7.609 13.203 1 98.75 37 LEU B O 1
ATOM 1506 N N . LEU B 1 38 ? -6.184 8.984 13.82 1 98.75 38 LEU B N 1
ATOM 1507 C CA . LEU B 1 38 ? -5.363 8.711 12.648 1 98.75 38 LEU B CA 1
ATOM 1508 C C . LEU B 1 38 ? -4.242 7.734 12.984 1 98.75 38 LEU B C 1
ATOM 1510 O O . LEU B 1 38 ? -3.59 7.863 14.023 1 98.75 38 LEU B O 1
ATOM 1514 N N . LYS B 1 39 ? -4.035 6.762 12.109 1 98.56 39 LYS B N 1
ATOM 1515 C CA . LYS B 1 39 ? -2.949 5.797 12.25 1 98.56 39 LYS B CA 1
ATOM 1516 C C . LYS B 1 39 ? -2.186 5.633 10.938 1 98.56 39 LYS B C 1
ATOM 1518 O O . LYS B 1 39 ? -2.773 5.301 9.906 1 98.56 39 LYS B O 1
ATOM 1523 N N . LEU B 1 40 ? -0.966 5.926 11.031 1 98.31 40 LEU B N 1
ATOM 1524 C CA . LEU B 1 40 ? -0.082 5.637 9.906 1 98.31 40 LEU B CA 1
ATOM 1525 C C . LEU B 1 40 ? 0.487 4.227 10.016 1 98.31 40 LEU B C 1
ATOM 1527 O O . LEU B 1 40 ? 1.299 3.945 10.898 1 98.31 40 LEU B O 1
ATOM 1531 N N . VAL B 1 41 ? 0.039 3.326 9.156 1 97.19 41 VAL B N 1
ATOM 1532 C CA . VAL B 1 41 ? 0.497 1.942 9.102 1 97.19 41 VAL B CA 1
ATOM 1533 C C . VAL B 1 41 ? 0.963 1.603 7.688 1 97.19 41 VAL B C 1
ATOM 1535 O O . VAL B 1 41 ? 0.189 1.701 6.734 1 97.19 41 VAL B O 1
ATOM 1538 N N . ALA B 1 42 ? 2.227 1.202 7.559 1 95.56 42 ALA B N 1
ATOM 1539 C CA . ALA B 1 42 ? 2.811 1.022 6.23 1 95.56 42 ALA B CA 1
ATOM 1540 C C . ALA B 1 42 ? 2.658 2.287 5.391 1 95.56 42 ALA B C 1
ATOM 1542 O O . ALA B 1 42 ? 3.1 3.365 5.793 1 95.56 42 ALA B O 1
ATOM 1543 N N . ASN B 1 43 ? 2.072 2.129 4.254 1 97.25 43 ASN B N 1
ATOM 1544 C CA . ASN B 1 43 ? 1.873 3.301 3.41 1 97.25 43 ASN B CA 1
ATOM 1545 C C . ASN B 1 43 ? 0.407 3.721 3.369 1 97.25 43 ASN B C 1
ATOM 1547 O O . ASN B 1 43 ? -0.068 4.234 2.354 1 97.25 43 ASN B O 1
ATOM 1551 N N . PHE B 1 44 ? -0.293 3.469 4.5 1 98.38 44 PHE B N 1
ATOM 1552 C CA . PHE B 1 44 ? -1.692 3.857 4.633 1 98.38 44 PHE B CA 1
ATOM 1553 C C . PHE B 1 44 ? -1.883 4.789 5.824 1 98.38 44 PHE B C 1
ATOM 1555 O O . PHE B 1 44 ? -1.287 4.582 6.883 1 98.38 44 PHE B O 1
ATOM 1562 N N . LEU B 1 45 ? -2.705 5.816 5.602 1 98.69 45 LEU B N 1
ATOM 1563 C CA . LEU B 1 45 ? -3.264 6.59 6.703 1 98.69 45 LEU B CA 1
ATOM 1564 C C . LEU B 1 45 ? -4.691 6.156 7.008 1 98.69 45 LEU B C 1
ATOM 1566 O O . LEU B 1 45 ? -5.613 6.465 6.246 1 98.69 45 LEU B O 1
ATOM 1570 N N . PHE B 1 46 ? -4.863 5.41 8.07 1 98.81 46 PHE B N 1
ATOM 1571 C CA . PHE B 1 46 ? -6.195 5.008 8.508 1 98.81 46 PHE B CA 1
ATOM 1572 C C . PHE B 1 46 ? -6.82 6.07 9.406 1 98.81 46 PHE B C 1
ATOM 1574 O O . PHE B 1 46 ? -6.121 6.723 10.18 1 98.81 46 PHE B O 1
ATOM 1581 N N . TYR B 1 47 ? -8.094 6.242 9.281 1 98.75 47 TYR B N 1
ATOM 1582 C CA . TYR B 1 47 ? -8.773 7.148 10.195 1 98.75 47 TYR B CA 1
ATOM 1583 C C . TYR B 1 47 ? -10.039 6.508 10.758 1 98.75 47 TYR B C 1
ATOM 1585 O O . TYR B 1 47 ? -10.758 5.812 10.039 1 98.75 47 TYR B O 1
ATOM 1593 N N . PHE B 1 48 ? -10.289 6.695 12.031 1 98.56 48 PHE B N 1
ATOM 1594 C CA . PHE B 1 48 ? -11.367 6.109 12.82 1 98.56 48 PHE B CA 1
ATOM 1595 C C . PHE B 1 48 ? -12.188 7.195 13.5 1 98.56 48 PHE B C 1
ATOM 1597 O O . PHE B 1 48 ? -11.68 8.281 13.789 1 98.56 48 PHE B O 1
ATOM 1604 N N . ARG B 1 49 ? -13.461 6.805 13.68 1 98.25 49 ARG B N 1
ATOM 1605 C CA . ARG B 1 49 ? -14.109 7.547 14.758 1 98.25 49 ARG B CA 1
ATOM 1606 C C . ARG B 1 49 ? -13.43 7.27 16.094 1 98.25 49 ARG B C 1
ATOM 1608 O O . ARG B 1 49 ? -12.914 6.176 16.312 1 98.25 49 ARG B O 1
ATOM 1615 N N . THR B 1 50 ? -13.406 8.211 16.953 1 96.5 50 THR B N 1
ATOM 1616 C CA . THR B 1 50 ? -12.648 8.109 18.188 1 96.5 50 THR B CA 1
ATOM 1617 C C . THR B 1 50 ? -13.211 7.008 19.078 1 96.5 50 THR B C 1
ATOM 1619 O O . THR B 1 50 ? -12.523 6.516 19.984 1 96.5 50 THR B O 1
ATOM 1622 N N . ASP B 1 51 ? -14.414 6.535 18.828 1 95.62 51 ASP B N 1
ATOM 1623 C CA . ASP B 1 51 ? -15.07 5.562 19.703 1 95.62 51 ASP B CA 1
ATOM 1624 C C . ASP B 1 51 ? -15.25 4.223 18.984 1 95.62 51 ASP B C 1
ATOM 1626 O O . ASP B 1 51 ? -15.945 3.334 19.484 1 95.62 51 ASP B O 1
ATOM 1630 N N . GLU B 1 52 ? -14.656 4.027 17.828 1 95.06 52 GLU B N 1
ATOM 1631 C CA . GLU B 1 52 ? -14.875 2.812 17.047 1 95.06 52 GLU B CA 1
ATOM 1632 C C . GLU B 1 52 ? -13.547 2.113 16.734 1 95.06 52 GLU B C 1
ATOM 1634 O O . GLU B 1 52 ? -12.531 2.77 16.5 1 95.06 52 GLU B O 1
ATOM 1639 N N . ALA B 1 53 ? -13.641 0.838 16.719 1 94.25 53 ALA B N 1
ATOM 1640 C CA . ALA B 1 53 ? -12.445 0.023 16.469 1 94.25 53 ALA B CA 1
ATOM 1641 C C . ALA B 1 53 ? -12.18 -0.132 14.984 1 94.25 53 ALA B C 1
ATOM 1643 O O . ALA B 1 53 ? -11.016 -0.202 14.562 1 94.25 53 ALA B O 1
ATOM 1644 N N . GLU B 1 54 ? -13.258 -0.122 14.195 1 96.94 54 GLU B N 1
ATOM 1645 C CA . GLU B 1 54 ? -13.102 -0.293 12.75 1 96.94 54 GLU B CA 1
ATOM 1646 C C . GLU B 1 54 ? -12.859 1.045 12.062 1 96.94 54 GLU B C 1
ATOM 1648 O O . GLU B 1 54 ? -13.492 2.047 12.391 1 96.94 54 GLU B O 1
ATOM 1653 N N . PRO B 1 55 ? -11.961 1.083 11.195 1 98.19 55 PRO B N 1
ATOM 1654 C CA . PRO B 1 55 ? -11.688 2.35 10.508 1 98.19 55 PRO B CA 1
ATOM 1655 C C . PRO B 1 55 ? -12.836 2.795 9.609 1 98.19 55 PRO B C 1
ATOM 1657 O O . PRO B 1 55 ? -13.492 1.961 8.977 1 98.19 55 PRO B O 1
ATOM 1660 N N . VAL B 1 56 ? -12.984 4.094 9.57 1 98.12 56 VAL B N 1
ATOM 1661 C CA . VAL B 1 56 ? -13.922 4.695 8.625 1 98.12 56 VAL B CA 1
ATOM 1662 C C . VAL B 1 56 ? -13.352 4.609 7.211 1 98.12 56 VAL B C 1
ATOM 1664 O O . VAL B 1 56 ? -14.094 4.355 6.258 1 98.12 56 VAL B O 1
ATOM 1667 N N . GLY B 1 57 ? -11.977 4.82 7.145 1 98 57 GLY B N 1
ATOM 1668 C CA . GLY B 1 57 ? -11.328 4.793 5.84 1 98 57 GLY B CA 1
ATOM 1669 C C . GLY B 1 57 ? -9.82 4.668 5.918 1 98 57 GLY B C 1
ATOM 1670 O O . GLY B 1 57 ? -9.258 4.582 7.012 1 98 57 GLY B O 1
ATOM 1671 N N . ALA B 1 58 ? -9.266 4.465 4.758 1 98.25 58 ALA B N 1
ATOM 1672 C CA . ALA B 1 58 ? -7.828 4.34 4.551 1 98.25 58 ALA B CA 1
ATOM 1673 C C . ALA B 1 58 ? -7.383 5.105 3.309 1 98.25 58 ALA B C 1
ATOM 1675 O O . ALA B 1 58 ? -7.965 4.945 2.232 1 98.25 58 ALA B O 1
ATOM 1676 N N . LEU B 1 59 ? -6.402 5.98 3.5 1 98 59 LEU B N 1
ATOM 1677 C CA . LEU B 1 59 ? -5.809 6.703 2.383 1 98 59 LEU B CA 1
ATOM 1678 C C . LEU B 1 59 ? -4.457 6.102 2.004 1 98 59 LEU B C 1
ATOM 1680 O O . LEU B 1 59 ? -3.525 6.102 2.811 1 98 59 LEU B O 1
ATOM 1684 N N . LEU B 1 60 ? -4.391 5.539 0.816 1 98 60 LEU B N 1
ATOM 1685 C CA . LEU B 1 60 ? -3.094 5.113 0.298 1 98 60 LEU B CA 1
ATOM 1686 C C . LEU B 1 60 ? -2.203 6.312 0.004 1 98 60 LEU B C 1
ATOM 1688 O O . LEU B 1 60 ? -2.598 7.215 -0.738 1 98 60 LEU B O 1
ATOM 1692 N N . LEU B 1 61 ? -1.034 6.27 0.566 1 97.56 61 LEU B N 1
ATOM 1693 C CA . LEU B 1 61 ? -0.135 7.414 0.476 1 97.56 61 LEU B CA 1
ATOM 1694 C C . LEU B 1 61 ? 0.854 7.242 -0.671 1 97.56 61 LEU B C 1
ATOM 1696 O O . LEU B 1 61 ? 2.064 7.156 -0.447 1 97.56 61 LEU B O 1
ATOM 1700 N N . GLU B 1 62 ? 0.412 7.086 -1.833 1 96.62 62 GLU B N 1
ATOM 1701 C CA . GLU B 1 62 ? 1.18 7.074 -3.074 1 96.62 62 GLU B CA 1
ATOM 1702 C C . GLU B 1 62 ? 0.824 8.266 -3.955 1 96.62 62 GLU B C 1
ATOM 1704 O O . GLU B 1 62 ? -0.347 8.633 -4.07 1 96.62 62 GLU B O 1
ATOM 1709 N N . ARG B 1 63 ? 1.849 8.922 -4.508 1 94.44 63 ARG B N 1
ATOM 1710 C CA . ARG B 1 63 ? 1.669 10.07 -5.395 1 94.44 63 ARG B CA 1
ATOM 1711 C C . ARG B 1 63 ? 0.87 11.172 -4.711 1 94.44 63 ARG B C 1
ATOM 1713 O O . ARG B 1 63 ? -0.103 11.68 -5.273 1 94.44 63 ARG B O 1
ATOM 1720 N N . CYS B 1 64 ? 1.195 11.352 -3.502 1 95.88 64 CYS B N 1
ATOM 1721 C CA . CYS B 1 64 ? 0.505 12.383 -2.734 1 95.88 64 CYS B CA 1
ATOM 1722 C C . CYS B 1 64 ? 1.437 13.547 -2.424 1 95.88 64 CYS B C 1
ATOM 1724 O O . CYS B 1 64 ? 2.658 13.406 -2.498 1 95.88 64 CYS B O 1
ATOM 1726 N N . VAL B 1 65 ? 0.799 14.641 -2.17 1 96.25 65 VAL B N 1
ATOM 1727 C CA . VAL B 1 65 ? 1.503 15.867 -1.794 1 96.25 65 VAL B CA 1
ATOM 1728 C C . VAL B 1 65 ? 1.074 16.297 -0.394 1 96.25 65 VAL B C 1
ATOM 1730 O O . VAL B 1 65 ? -0.12 16.438 -0.118 1 96.25 65 VAL B O 1
ATOM 1733 N N . VAL B 1 66 ? 2.021 16.375 0.462 1 97.25 66 VAL B N 1
ATOM 1734 C CA . VAL B 1 66 ? 1.773 16.859 1.815 1 97.25 66 VAL B CA 1
ATOM 1735 C C . VAL B 1 66 ? 2.127 18.344 1.905 1 97.25 66 VAL B C 1
ATOM 1737 O O . VAL B 1 66 ? 3.246 18.75 1.572 1 97.25 66 VAL B O 1
ATOM 1740 N N . SER B 1 67 ? 1.199 19.141 2.295 1 97.12 67 SER B N 1
ATOM 1741 C CA . SER B 1 67 ? 1.435 20.578 2.348 1 97.12 67 SER B CA 1
ATOM 1742 C C . SER B 1 67 ? 1.136 21.125 3.736 1 97.12 67 SER B C 1
ATOM 1744 O O . SER B 1 67 ? 0.165 20.719 4.379 1 97.12 67 SER B O 1
ATOM 1746 N N . GLN B 1 68 ? 1.967 22.047 4.109 1 96.44 68 GLN B N 1
ATOM 1747 C CA . GLN B 1 68 ? 1.675 22.797 5.324 1 96.44 68 GLN B CA 1
ATOM 1748 C C . GLN B 1 68 ? 0.621 23.875 5.062 1 96.44 68 GLN B C 1
ATOM 1750 O O . GLN B 1 68 ? 0.719 24.625 4.09 1 96.44 68 GLN B O 1
ATOM 1755 N N . GLU B 1 69 ? -0.41 23.969 5.844 1 96.12 69 GLU B N 1
ATOM 1756 C CA . GLU B 1 69 ? -1.459 24.969 5.68 1 96.12 69 GLU B CA 1
ATOM 1757 C C . GLU B 1 69 ? -1.32 26.078 6.707 1 96.12 69 GLU B C 1
ATOM 1759 O O . GLU B 1 69 ? -1.433 27.266 6.371 1 96.12 69 GLU B O 1
ATOM 1764 N N . GLU B 1 70 ? -1.256 25.875 7.969 1 96.06 70 GLU B N 1
ATOM 1765 C CA . GLU B 1 70 ? -0.988 26.734 9.109 1 96.06 70 GLU B CA 1
ATOM 1766 C C . GLU B 1 70 ? 0.078 26.141 10.023 1 96.06 70 GLU B C 1
ATOM 1768 O O . GLU B 1 70 ? 0.64 25.094 9.719 1 96.06 70 GLU B O 1
ATOM 1773 N N . ALA B 1 71 ? 0.379 26.828 11.117 1 95 71 ALA B N 1
ATOM 1774 C CA . ALA B 1 71 ? 1.407 26.375 12.047 1 95 71 ALA B CA 1
ATOM 1775 C C . ALA B 1 71 ? 1.083 24.984 12.578 1 95 71 ALA B C 1
ATOM 1777 O O . ALA B 1 71 ? 1.98 24.156 12.758 1 95 71 ALA B O 1
ATOM 1778 N N . CYS B 1 72 ? -0.187 24.672 12.812 1 97.81 72 CYS B N 1
ATOM 1779 C CA . CYS B 1 72 ? -0.573 23.391 13.406 1 97.81 72 CYS B CA 1
ATOM 1780 C C . CYS B 1 72 ? -1.53 22.641 12.484 1 97.81 72 CYS B C 1
ATOM 1782 O O . CYS B 1 72 ? -2.4 21.906 12.961 1 97.81 72 CYS B O 1
ATOM 1784 N N . SER B 1 73 ? -1.378 22.891 11.172 1 98.5 73 SER B N 1
ATOM 1785 C CA . SER B 1 73 ? -2.268 22.203 10.234 1 98.5 73 SER B CA 1
ATOM 1786 C C . SER B 1 73 ? -1.54 21.844 8.953 1 98.5 73 SER B C 1
ATOM 1788 O O . SER B 1 73 ? -0.631 22.547 8.516 1 98.5 73 SER B O 1
ATOM 1790 N N . PHE B 1 74 ? -1.897 20.719 8.383 1 98.62 74 PHE B N 1
ATOM 1791 C CA . PHE B 1 74 ? -1.347 20.281 7.109 1 98.62 74 PHE B CA 1
ATOM 1792 C C . PHE B 1 74 ? -2.43 19.656 6.238 1 98.62 74 PHE B C 1
ATOM 1794 O O . PHE B 1 74 ? -3.555 19.438 6.695 1 98.62 74 PHE B O 1
ATOM 1801 N N . SER B 1 75 ? -2.123 19.422 4.988 1 98.38 75 SER B N 1
ATOM 1802 C CA . SER B 1 75 ? -3.08 18.812 4.082 1 98.38 75 SER B CA 1
ATOM 1803 C C . SER B 1 75 ? -2.42 17.719 3.234 1 98.38 75 SER B C 1
ATOM 1805 O O . SER B 1 75 ? -1.195 17.703 3.084 1 98.38 75 SER B O 1
ATOM 1807 N N . LEU B 1 76 ? -3.262 16.797 2.85 1 98.06 76 LEU B N 1
ATOM 1808 C CA . LEU B 1 76 ? -2.896 15.75 1.907 1 98.06 76 LEU B CA 1
ATOM 1809 C C . LEU B 1 76 ? -3.697 15.875 0.615 1 98.06 76 LEU B C 1
ATOM 1811 O O . LEU B 1 76 ? -4.926 15.984 0.649 1 98.06 76 LEU B O 1
ATOM 1815 N N . SER B 1 77 ? -3.025 16.016 -0.482 1 97.19 77 SER B N 1
ATOM 1816 C CA . SER B 1 77 ? -3.631 15.961 -1.809 1 97.19 77 SER B CA 1
ATOM 1817 C C . SER B 1 77 ? -2.91 14.961 -2.703 1 97.19 77 SER B C 1
ATOM 1819 O O . SER B 1 77 ? -1.846 14.453 -2.344 1 97.19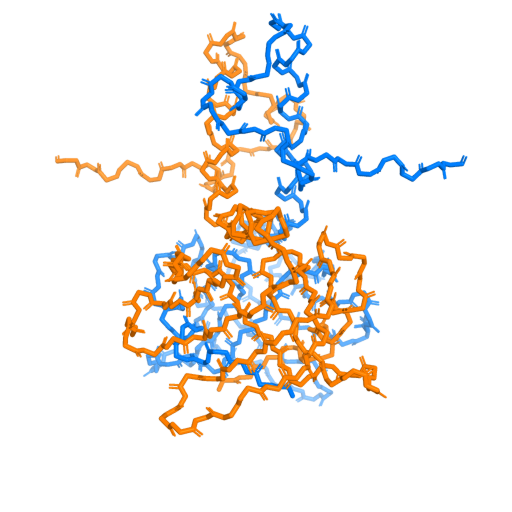 77 SER B O 1
ATOM 1821 N N . PHE B 1 78 ? -3.547 14.617 -3.84 1 96.25 78 PHE B N 1
ATOM 1822 C CA . PHE B 1 78 ? -2.982 13.617 -4.734 1 96.25 78 PHE B CA 1
ATOM 1823 C C . PHE B 1 78 ? -2.77 14.188 -6.129 1 96.25 78 PHE B C 1
ATOM 1825 O O . PHE B 1 78 ? -3.51 15.078 -6.559 1 96.25 78 PHE B O 1
ATOM 1832 N N . VAL B 1 79 ? -1.755 13.719 -6.793 1 94.12 79 VAL B N 1
ATOM 1833 C CA . VAL B 1 79 ? -1.307 14.242 -8.078 1 94.12 79 VAL B CA 1
ATOM 1834 C C . VAL B 1 79 ? -2.463 14.219 -9.078 1 94.12 79 VAL B C 1
ATOM 1836 O O . VAL B 1 79 ? -2.57 15.102 -9.93 1 94.12 79 VAL B O 1
ATOM 1839 N N . GLU B 1 80 ? -3.428 13.273 -8.945 1 89.62 80 GLU B N 1
ATOM 1840 C CA . GLU B 1 80 ? -4.547 13.133 -9.875 1 89.62 80 GLU B CA 1
ATOM 1841 C C . GLU B 1 80 ? -5.551 14.266 -9.703 1 89.62 80 GLU B C 1
ATOM 1843 O O . GLU B 1 80 ? -6.277 14.609 -10.641 1 89.62 80 GLU B O 1
ATOM 1848 N N . ASP B 1 81 ? -5.578 14.742 -8.5 1 89.94 81 ASP B N 1
ATOM 1849 C CA . ASP B 1 81 ? -6.527 15.812 -8.188 1 89.94 81 ASP B CA 1
ATOM 1850 C C . ASP B 1 81 ? -6.016 16.688 -7.047 1 89.94 81 ASP B C 1
ATOM 1852 O O . ASP B 1 81 ? -6.312 16.422 -5.879 1 89.94 81 ASP B O 1
ATOM 1856 N N . MET B 1 82 ? -5.41 17.734 -7.355 1 87.19 82 MET B N 1
ATOM 1857 C CA . MET B 1 82 ? -4.75 18.562 -6.348 1 87.19 82 MET B CA 1
ATOM 1858 C C . MET B 1 82 ? -5.754 19.469 -5.645 1 87.19 82 MET B C 1
ATOM 1860 O O . MET B 1 82 ? -5.465 20.016 -4.586 1 87.19 82 MET B O 1
ATOM 1864 N N . ASP B 1 83 ? -6.957 19.531 -6.242 1 88.88 83 ASP B N 1
ATOM 1865 C CA . ASP B 1 83 ? -7.973 20.391 -5.645 1 88.88 83 ASP B CA 1
ATOM 1866 C C . ASP B 1 83 ? -8.703 19.688 -4.512 1 88.88 83 ASP B C 1
ATOM 1868 O O . ASP B 1 83 ? -9.336 20.328 -3.666 1 88.88 83 ASP B O 1
ATOM 1872 N N . ARG B 1 84 ? -8.602 18.391 -4.547 1 90.94 84 ARG B N 1
ATOM 1873 C CA . ARG B 1 84 ? -9.219 17.594 -3.484 1 90.94 84 ARG B CA 1
ATOM 1874 C C . ARG B 1 84 ? -8.234 17.359 -2.34 1 90.94 84 ARG B C 1
ATOM 1876 O O . ARG B 1 84 ? -7.293 16.578 -2.475 1 90.94 84 ARG B O 1
ATOM 1883 N N . LYS B 1 85 ? -8.492 18.109 -1.249 1 95.19 85 LYS B N 1
ATOM 1884 C CA . LYS B 1 85 ? -7.527 18.078 -0.155 1 95.19 85 LYS B CA 1
ATOM 1885 C C . LYS B 1 85 ? -8.164 17.562 1.129 1 95.19 85 LYS B C 1
ATOM 1887 O O . LYS B 1 85 ? -9.312 17.891 1.44 1 95.19 85 LYS B O 1
ATOM 1892 N N . TYR B 1 86 ? -7.488 16.719 1.778 1 98 86 TYR B N 1
ATOM 1893 C CA . TYR B 1 86 ? -7.754 16.406 3.178 1 98 86 TYR B CA 1
ATOM 1894 C C . TYR B 1 86 ? -6.969 17.328 4.102 1 98 86 TYR B C 1
ATOM 1896 O O . TYR B 1 86 ? -5.762 17.516 3.936 1 98 86 TYR B O 1
ATOM 1904 N N . VAL B 1 87 ? -7.617 17.906 5.012 1 98.38 87 VAL B N 1
ATOM 1905 C CA . VAL B 1 87 ? -6.945 18.828 5.914 1 98.38 87 VAL B CA 1
ATOM 1906 C C . VAL B 1 87 ? -6.926 18.25 7.328 1 98.38 87 VAL B C 1
ATOM 1908 O O . VAL B 1 87 ? -7.926 17.703 7.793 1 98.38 87 VAL B O 1
ATOM 1911 N N . PHE B 1 88 ? -5.801 18.453 8.008 1 98.81 88 PHE B N 1
ATOM 1912 C CA . PHE B 1 88 ? -5.602 17.891 9.344 1 98.81 88 PHE B CA 1
ATOM 1913 C C . PHE B 1 88 ? -5.148 18.984 10.312 1 98.81 88 PHE B C 1
ATOM 1915 O O . PHE B 1 88 ? -4.258 19.766 9.992 1 98.81 88 PHE B O 1
ATOM 1922 N N . GLN B 1 89 ? -5.766 18.969 11.453 1 98.75 89 GLN B N 1
ATOM 1923 C CA . GLN B 1 89 ? -5.438 19.938 12.5 1 98.75 89 GLN B CA 1
ATOM 1924 C C . GLN B 1 89 ? -4.75 19.25 13.68 1 98.75 89 GLN B C 1
ATOM 1926 O O . GLN B 1 89 ? -5.328 18.359 14.32 1 98.75 89 GLN B O 1
ATOM 1931 N N . CYS B 1 90 ? -3.586 19.703 13.977 1 98.5 90 CYS B N 1
ATOM 1932 C CA . CYS B 1 90 ? -2.789 19.125 15.055 1 98.5 90 CYS B CA 1
ATOM 1933 C C . CYS B 1 90 ? -2.938 19.953 16.328 1 98.5 90 CYS B C 1
ATOM 1935 O O . CYS B 1 90 ? -3.457 21.062 16.297 1 98.5 90 CYS B O 1
ATOM 1937 N N . ASP B 1 91 ? -2.447 19.344 17.438 1 97.62 91 ASP B N 1
ATOM 1938 C CA . ASP B 1 91 ? -2.535 20.031 18.719 1 97.62 91 ASP B CA 1
ATOM 1939 C C . ASP B 1 91 ? -1.33 20.938 18.953 1 97.62 91 ASP B C 1
ATOM 1941 O O . ASP B 1 91 ? -1.344 21.781 19.844 1 97.62 91 ASP B O 1
ATOM 1945 N N . SER B 1 92 ? -0.228 20.766 18.172 1 97.88 92 SER B N 1
ATOM 1946 C CA . SER B 1 92 ? 0.986 21.562 18.281 1 97.88 92 SER B CA 1
ATOM 1947 C C . SER B 1 92 ? 1.754 21.594 16.969 1 97.88 92 SER B C 1
ATOM 1949 O O . SER B 1 92 ? 1.5 20.766 16.078 1 97.88 92 SER B O 1
ATOM 1951 N N . GLU B 1 93 ? 2.654 22.516 16.859 1 97.12 93 GLU B N 1
ATOM 1952 C CA . GLU B 1 93 ? 3.527 22.609 15.695 1 97.12 93 GLU B CA 1
ATOM 1953 C C . GLU B 1 93 ? 4.441 21.391 15.594 1 97.12 93 GLU B C 1
ATOM 1955 O O . GLU B 1 93 ? 4.695 20.891 14.5 1 97.12 93 GLU B O 1
ATOM 1960 N N . ARG B 1 94 ? 4.898 20.984 16.734 1 96.81 94 ARG B N 1
ATOM 1961 C CA . ARG B 1 94 ? 5.77 19.812 16.781 1 96.81 94 ARG B CA 1
ATOM 1962 C C . ARG B 1 94 ? 5.055 18.578 16.219 1 96.81 94 ARG B C 1
ATOM 1964 O O . ARG B 1 94 ? 5.621 17.828 15.43 1 96.81 94 ARG B O 1
ATOM 1971 N N . GLN B 1 95 ? 3.844 18.391 16.609 1 97.56 95 GLN B N 1
ATOM 1972 C CA . GLN B 1 95 ? 3.047 17.266 16.125 1 97.56 95 GLN B CA 1
ATOM 1973 C C . GLN B 1 95 ? 2.838 17.359 14.617 1 97.56 95 GLN B C 1
ATOM 1975 O O . GLN B 1 95 ? 2.918 16.359 13.906 1 97.56 95 GLN B O 1
ATOM 1980 N N . CYS B 1 96 ? 2.596 18.609 14.195 1 97.69 96 CYS B N 1
ATOM 1981 C CA . CYS B 1 96 ? 2.387 18.844 12.773 1 97.69 96 CYS B CA 1
ATOM 1982 C C . CYS B 1 96 ? 3.623 18.469 11.961 1 97.69 96 CYS B C 1
ATOM 1984 O O . CYS B 1 96 ? 3.52 17.797 10.938 1 97.69 96 CYS B O 1
ATOM 1986 N N . LEU B 1 97 ? 4.73 18.812 12.43 1 95.81 97 LEU B N 1
ATOM 1987 C CA . LEU B 1 97 ? 6 18.516 11.766 1 95.81 97 LEU B CA 1
ATOM 1988 C C . LEU B 1 97 ? 6.27 17.016 11.758 1 95.81 97 LEU B C 1
ATOM 1990 O O . LEU B 1 97 ? 6.734 16.469 10.758 1 95.81 97 LEU B O 1
ATOM 1994 N N . GLU B 1 98 ? 5.961 16.359 12.797 1 95.75 98 GLU B N 1
ATOM 1995 C CA . GLU B 1 98 ? 6.156 14.914 12.898 1 95.75 98 GLU B CA 1
ATOM 1996 C C . GLU B 1 98 ? 5.297 14.164 11.883 1 95.75 98 GLU B C 1
ATOM 1998 O O . GLU B 1 98 ? 5.789 13.281 11.18 1 95.75 98 GLU B O 1
ATOM 2003 N N . TRP B 1 99 ? 4.055 14.562 11.789 1 97.56 99 TRP B N 1
ATOM 2004 C CA . TRP B 1 99 ? 3.131 13.914 10.867 1 97.56 99 TRP B CA 1
ATOM 2005 C C . TRP B 1 99 ? 3.523 14.18 9.414 1 97.56 99 TRP B C 1
ATOM 2007 O O . TRP B 1 99 ? 3.572 13.258 8.602 1 97.56 99 TRP B O 1
ATOM 2017 N N . THR B 1 100 ? 3.771 15.445 9.117 1 97.19 100 THR B N 1
ATOM 2018 C CA . THR B 1 100 ? 4.117 15.773 7.734 1 97.19 100 THR B CA 1
ATOM 2019 C C . THR B 1 100 ? 5.375 15.023 7.301 1 97.19 100 THR B C 1
ATOM 2021 O O . THR B 1 100 ? 5.438 14.5 6.188 1 97.19 100 THR B O 1
ATOM 2024 N N . GLY B 1 101 ? 6.363 14.969 8.188 1 93.69 101 GLY B N 1
ATOM 2025 C CA . GLY B 1 101 ? 7.582 14.227 7.891 1 93.69 101 GLY B CA 1
ATOM 2026 C C . GLY B 1 101 ? 7.34 12.75 7.656 1 93.69 101 GLY B C 1
ATOM 2027 O O . GLY B 1 101 ? 7.844 12.18 6.688 1 93.69 101 GLY B O 1
ATOM 2028 N N . ALA B 1 102 ? 6.562 12.133 8.477 1 94.62 102 ALA B N 1
ATOM 2029 C CA . ALA B 1 102 ? 6.273 10.703 8.375 1 94.62 102 ALA B CA 1
ATOM 2030 C C . ALA B 1 102 ? 5.48 10.398 7.113 1 94.62 102 ALA B C 1
ATOM 2032 O O . ALA B 1 102 ? 5.762 9.414 6.418 1 94.62 102 ALA B O 1
ATOM 2033 N N . LEU B 1 103 ? 4.551 11.273 6.789 1 96.75 103 LEU B N 1
ATOM 2034 C CA . LEU B 1 103 ? 3.689 11.055 5.629 1 96.75 103 LEU B CA 1
ATOM 2035 C C . LEU B 1 103 ? 4.48 11.188 4.332 1 96.75 103 LEU B C 1
ATOM 2037 O O . LEU B 1 103 ? 4.246 10.438 3.379 1 96.75 103 LEU B O 1
ATOM 2041 N N . ARG B 1 104 ? 5.414 12.07 4.348 1 93 104 ARG B N 1
ATOM 2042 C CA . ARG B 1 104 ? 6.238 12.281 3.164 1 93 104 ARG B CA 1
ATOM 2043 C C . ARG B 1 104 ? 7.105 11.062 2.871 1 93 104 ARG B C 1
ATOM 2045 O O . ARG B 1 104 ? 7.402 10.766 1.712 1 93 104 ARG B O 1
ATOM 2052 N N . ARG B 1 105 ? 7.363 10.336 3.861 1 91 105 ARG B N 1
ATOM 2053 C CA . ARG B 1 105 ? 8.289 9.211 3.723 1 91 105 ARG B CA 1
ATOM 2054 C C . ARG B 1 105 ? 7.535 7.891 3.611 1 91 105 ARG B C 1
ATOM 2056 O O . ARG B 1 105 ? 8.148 6.832 3.451 1 91 105 ARG B O 1
ATOM 2063 N N . ALA B 1 106 ? 6.277 7.984 3.67 1 94.81 106 ALA B N 1
ATOM 2064 C CA . ALA B 1 106 ? 5.496 6.762 3.836 1 94.81 106 ALA B CA 1
ATOM 2065 C C . ALA B 1 106 ? 5.238 6.09 2.49 1 94.81 106 ALA B C 1
ATOM 2067 O O . ALA B 1 106 ? 4.875 4.91 2.436 1 94.81 106 ALA B O 1
ATOM 2068 N N . SER B 1 107 ? 5.379 6.836 1.388 1 94.38 107 SER B N 1
ATOM 2069 C CA . SER B 1 107 ? 5.082 6.273 0.075 1 94.38 107 SER B CA 1
ATOM 2070 C C . SER B 1 107 ? 5.965 5.062 -0.219 1 94.38 107 SER B C 1
ATOM 2072 O O . SER B 1 107 ? 7.137 5.035 0.163 1 94.38 107 SER B O 1
ATOM 2074 N N . TYR B 1 108 ? 5.441 4.098 -0.906 1 94.06 108 TYR B N 1
ATOM 2075 C CA . TYR B 1 108 ? 6.172 2.91 -1.33 1 94.06 108 TYR B CA 1
ATOM 2076 C C . TYR B 1 108 ? 7.324 3.281 -2.26 1 94.06 108 TYR B C 1
ATOM 2078 O O . TYR B 1 108 ? 8.43 2.754 -2.129 1 94.06 108 TYR B O 1
ATOM 2086 N N . GLU B 1 109 ? 7.074 4.18 -3.125 1 90.31 109 GLU B N 1
ATOM 2087 C CA . GLU B 1 109 ? 8.07 4.59 -4.113 1 90.31 109 GLU B CA 1
ATOM 2088 C C . GLU B 1 109 ? 9.242 5.309 -3.449 1 90.31 109 GLU B C 1
ATOM 2090 O O . GLU B 1 109 ? 10.383 5.168 -3.885 1 90.31 109 GLU B O 1
ATOM 2095 N N . VAL B 1 110 ? 8.977 6.098 -2.455 1 89.88 110 VAL B N 1
ATOM 2096 C CA . VAL B 1 110 ? 10.047 6.77 -1.725 1 89.88 110 VAL B CA 1
ATOM 2097 C C . VAL B 1 110 ? 10.945 5.73 -1.063 1 89.88 110 VAL B C 1
ATOM 2099 O O . VAL B 1 110 ? 12.172 5.844 -1.112 1 89.88 110 VAL B O 1
ATOM 2102 N N . MET B 1 111 ? 10.344 4.805 -0.472 1 88.94 111 MET B N 1
ATOM 2103 C CA . MET B 1 111 ? 11.094 3.727 0.168 1 88.94 111 MET B CA 1
ATOM 2104 C C . MET B 1 111 ? 11.945 2.975 -0.85 1 88.94 111 MET B C 1
ATOM 2106 O O . MET B 1 111 ? 13.117 2.697 -0.6 1 88.94 111 MET B O 1
ATOM 2110 N N . ARG B 1 112 ? 11.359 2.674 -1.934 1 88.5 112 ARG B N 1
ATOM 2111 C CA . ARG B 1 112 ? 12.055 1.949 -2.994 1 88.5 112 ARG B CA 1
ATOM 2112 C C . ARG B 1 112 ? 13.258 2.738 -3.5 1 88.5 112 ARG B C 1
ATOM 2114 O O . ARG B 1 112 ? 14.344 2.182 -3.672 1 88.5 112 ARG B O 1
ATOM 2121 N N . ARG B 1 113 ? 13.094 3.955 -3.709 1 87.06 113 ARG B N 1
ATOM 2122 C CA . ARG B 1 113 ? 14.18 4.809 -4.172 1 87.06 113 ARG B CA 1
ATOM 2123 C C . ARG B 1 113 ? 15.297 4.875 -3.141 1 87.06 113 ARG B C 1
ATOM 2125 O O . ARG B 1 113 ? 16.484 4.867 -3.496 1 87.06 113 ARG B O 1
ATOM 2132 N N . SER B 1 114 ? 14.867 4.996 -1.917 1 85.19 114 SER B N 1
ATOM 2133 C CA . SER B 1 114 ? 15.859 5.008 -0.844 1 85.19 114 SER B CA 1
ATOM 2134 C C . SER B 1 114 ? 16.656 3.709 -0.814 1 85.19 114 SER B C 1
ATOM 2136 O O . SER B 1 114 ? 17.875 3.729 -0.648 1 85.19 114 SER B O 1
ATOM 2138 N N . LEU B 1 115 ? 16.016 2.641 -0.936 1 86.12 115 LEU B N 1
ATOM 2139 C CA . LEU B 1 115 ? 16.656 1.333 -0.922 1 86.12 115 LEU B CA 1
ATOM 2140 C C . LEU B 1 115 ? 17.672 1.212 -2.061 1 86.12 115 LEU B C 1
ATOM 2142 O O . LEU B 1 115 ? 18.797 0.752 -1.854 1 86.12 115 LEU B O 1
ATOM 2146 N N . VAL B 1 116 ? 17.188 1.594 -3.191 1 84.5 116 VAL B N 1
ATOM 2147 C CA . VAL B 1 116 ? 18.062 1.534 -4.359 1 84.5 116 VAL B CA 1
ATOM 2148 C C . VAL B 1 116 ? 19.297 2.404 -4.129 1 84.5 116 VAL B C 1
ATOM 2150 O O . VAL B 1 116 ? 20.422 2.006 -4.461 1 84.5 116 VAL B O 1
ATOM 2153 N N . PHE B 1 117 ? 19.094 3.574 -3.584 1 84.81 117 PHE B N 1
ATOM 2154 C CA . PHE B 1 117 ? 20.203 4.473 -3.266 1 84.81 117 PHE B CA 1
ATOM 2155 C C . PHE B 1 117 ? 21.203 3.793 -2.344 1 84.81 117 PHE B C 1
ATOM 2157 O O . PHE B 1 117 ? 22.406 3.805 -2.609 1 84.81 117 PHE B O 1
ATOM 2164 N N . TYR B 1 118 ? 20.766 3.172 -1.276 1 83.94 118 TYR B N 1
ATOM 2165 C CA . TYR B 1 118 ? 21.641 2.551 -0.292 1 83.94 118 TYR B CA 1
ATOM 2166 C C . TYR B 1 118 ? 22.359 1.346 -0.885 1 83.94 118 TYR B C 1
ATOM 2168 O O . TYR B 1 118 ? 23.531 1.107 -0.59 1 83.94 118 TYR B O 1
ATOM 2176 N N . ARG B 1 119 ? 21.656 0.646 -1.622 1 84.5 119 ARG B N 1
ATOM 2177 C CA . ARG B 1 119 ? 22.266 -0.495 -2.301 1 84.5 119 ARG B CA 1
ATOM 2178 C C . ARG B 1 119 ? 23.391 -0.046 -3.229 1 84.5 119 ARG B C 1
ATOM 2180 O O . ARG B 1 119 ? 24.469 -0.644 -3.242 1 84.5 119 ARG B O 1
ATOM 2187 N N . ASP B 1 120 ? 23.094 1.001 -3.941 1 84.12 120 ASP B N 1
ATOM 2188 C CA . ASP B 1 120 ? 24.094 1.544 -4.852 1 84.12 120 ASP B CA 1
ATOM 2189 C C . ASP B 1 120 ? 25.312 2.064 -4.086 1 84.12 120 ASP B C 1
ATOM 2191 O O . ASP B 1 120 ? 26.453 1.921 -4.539 1 84.12 120 ASP B O 1
ATOM 2195 N N . GLU B 1 121 ? 25.062 2.684 -2.939 1 83.06 121 GLU B N 1
ATOM 2196 C CA . GLU B 1 121 ? 26.156 3.189 -2.098 1 83.06 121 GLU B CA 1
ATOM 2197 C C . GLU B 1 121 ? 27.047 2.055 -1.602 1 83.06 121 GLU B C 1
ATOM 2199 O O . GLU B 1 121 ? 28.266 2.178 -1.601 1 83.06 121 GLU B O 1
ATOM 2204 N N . ILE B 1 122 ? 26.531 0.981 -1.264 1 83.75 122 ILE B N 1
ATOM 2205 C CA . ILE B 1 122 ? 27.281 -0.16 -0.756 1 83.75 122 ILE B CA 1
ATOM 2206 C C . ILE B 1 122 ? 28.109 -0.784 -1.887 1 83.75 122 ILE B C 1
ATOM 2208 O O . ILE B 1 122 ? 29.266 -1.158 -1.691 1 83.75 122 ILE B O 1
ATOM 2212 N N . LEU B 1 123 ? 27.422 -0.878 -2.965 1 84 123 LEU B N 1
ATOM 2213 C CA . LEU B 1 123 ? 28.109 -1.411 -4.129 1 84 123 LEU B CA 1
ATOM 2214 C C . LEU B 1 123 ? 29.328 -0.558 -4.473 1 84 123 LEU B C 1
ATOM 2216 O O . LEU B 1 123 ? 30.406 -1.09 -4.77 1 84 123 LEU B O 1
ATOM 2220 N N . LYS B 1 124 ? 29.094 0.692 -4.469 1 84.69 124 LYS B N 1
ATOM 2221 C CA . LYS B 1 124 ? 30.188 1.61 -4.766 1 84.69 124 LYS B CA 1
ATOM 2222 C C . LYS B 1 124 ? 31.312 1.461 -3.756 1 84.69 124 LYS B C 1
ATOM 2224 O O . LYS B 1 124 ? 32.5 1.508 -4.125 1 84.69 124 LYS B O 1
ATOM 2229 N N . MET B 1 125 ? 30.953 1.223 -2.566 1 83.88 125 MET B N 1
ATOM 2230 C CA . MET B 1 125 ? 31.922 1.178 -1.487 1 83.88 125 MET B CA 1
ATOM 2231 C C . MET B 1 125 ? 32.656 -0.17 -1.458 1 83.88 125 MET B C 1
ATOM 2233 O O . MET B 1 125 ? 33.812 -0.248 -1.082 1 83.88 125 MET B O 1
ATOM 2237 N N . THR B 1 126 ? 31.891 -1.239 -1.746 1 84.75 126 THR B N 1
ATOM 2238 C CA . THR B 1 126 ? 32.438 -2.561 -1.477 1 84.75 126 THR B CA 1
ATOM 2239 C C . THR B 1 126 ? 32.688 -3.318 -2.777 1 84.75 126 THR B C 1
ATOM 2241 O O . THR B 1 126 ? 33.406 -4.328 -2.789 1 84.75 126 THR B O 1
ATOM 2244 N N . GLY B 1 127 ? 32.094 -2.867 -3.85 1 81.31 127 GLY B N 1
ATOM 2245 C CA . GLY B 1 127 ? 32.156 -3.576 -5.117 1 81.31 127 GLY B CA 1
ATOM 2246 C C . GLY B 1 127 ? 31.234 -4.781 -5.184 1 81.31 127 GLY B C 1
ATOM 2247 O O . GLY B 1 127 ? 31.188 -5.477 -6.203 1 81.31 127 GLY B O 1
ATOM 2248 N N . LYS B 1 128 ? 30.578 -5.035 -3.98 1 78.88 128 LYS B N 1
ATOM 2249 C CA . LYS B 1 128 ? 29.688 -6.191 -3.9 1 78.88 128 LYS B CA 1
ATOM 2250 C C . LYS B 1 128 ? 28.266 -5.766 -3.58 1 78.88 128 LYS B C 1
ATOM 2252 O O . LYS B 1 128 ? 28.047 -4.824 -2.816 1 78.88 128 LYS B O 1
ATOM 2257 N N . ASP B 1 129 ? 27.312 -6.371 -4.355 1 72.31 129 ASP B N 1
ATOM 2258 C CA . ASP B 1 129 ? 25.891 -6.145 -4.059 1 72.31 129 ASP B CA 1
ATOM 2259 C C . ASP B 1 129 ? 25.469 -6.914 -2.811 1 72.31 129 ASP B C 1
ATOM 2261 O O . ASP B 1 129 ? 25.547 -8.148 -2.779 1 72.31 129 ASP B O 1
ATOM 2265 N N . PRO B 1 130 ? 25.172 -6.184 -1.8 1 65.12 130 PRO B N 1
ATOM 2266 C CA . PRO B 1 130 ? 24.812 -6.848 -0.544 1 65.12 130 PRO B CA 1
ATOM 2267 C C . PRO B 1 130 ? 23.641 -7.812 -0.702 1 65.12 130 PRO B C 1
ATOM 2269 O O . PRO B 1 130 ? 23.547 -8.797 0.034 1 65.12 130 PRO B O 1
ATOM 2272 N N . LEU B 1 131 ? 22.688 -7.414 -1.519 1 62.78 131 LEU B N 1
ATOM 2273 C CA . LEU B 1 131 ? 21.562 -8.336 -1.696 1 62.78 131 LEU B CA 1
ATOM 2274 C C . LEU B 1 131 ? 22.031 -9.648 -2.311 1 62.78 131 LEU B C 1
ATOM 2276 O O . LEU B 1 131 ? 21.484 -10.711 -2.012 1 62.78 131 LEU B O 1
ATOM 2280 N N . GLU B 1 132 ? 22.875 -9.508 -3.258 1 59.19 132 GLU B N 1
ATOM 2281 C CA . GLU B 1 132 ? 23.484 -10.719 -3.816 1 59.19 132 GLU B CA 1
ATOM 2282 C C . GLU B 1 132 ? 24.172 -11.547 -2.732 1 59.19 132 GLU B C 1
ATOM 2284 O O . GLU B 1 132 ? 24.141 -12.773 -2.773 1 59.19 132 GLU B O 1
ATOM 2289 N N . GLN B 1 133 ? 24.766 -10.766 -1.867 1 50.59 133 GLN B N 1
ATOM 2290 C CA . GLN B 1 133 ? 25.484 -11.469 -0.814 1 50.59 133 GLN B CA 1
ATOM 2291 C C . GLN B 1 133 ? 24.516 -12.195 0.124 1 50.59 133 GLN B C 1
ATOM 2293 O O . GLN B 1 133 ? 24.859 -13.234 0.698 1 50.59 133 GLN B O 1
ATOM 2298 N N . LEU B 1 134 ? 23.469 -11.492 0.385 1 49.69 134 LEU B N 1
ATOM 2299 C CA . LEU B 1 134 ? 22.484 -12.125 1.249 1 49.69 134 LEU B CA 1
ATOM 2300 C C . LEU B 1 134 ? 21.641 -13.133 0.471 1 49.69 134 LEU B C 1
ATOM 2302 O O . LEU B 1 134 ? 20.75 -13.773 1.035 1 49.69 134 LEU B O 1
ATOM 2306 N N . GLY B 1 135 ? 22.062 -13.453 -0.795 1 46.62 135 GLY B N 1
ATOM 2307 C CA . GLY B 1 135 ? 21.312 -14.359 -1.633 1 46.62 135 GLY B CA 1
ATOM 2308 C C . GLY B 1 135 ? 20.016 -13.758 -2.141 1 46.62 135 GLY B C 1
ATOM 2309 O O . GLY B 1 135 ? 19.094 -14.492 -2.52 1 46.62 135 GLY B O 1
ATOM 2310 N N . ILE B 1 136 ? 19.703 -12.555 -1.901 1 49.88 136 ILE B N 1
ATOM 2311 C CA . ILE B 1 136 ? 18.5 -11.852 -2.365 1 49.88 136 ILE B CA 1
ATOM 2312 C C . ILE B 1 136 ? 18.734 -11.312 -3.775 1 49.88 136 ILE B C 1
ATOM 2314 O O . ILE B 1 136 ? 19.609 -10.461 -3.984 1 49.88 136 ILE B O 1
ATOM 2318 N N . SER B 1 137 ? 18.719 -12.125 -4.859 1 42.53 137 SER B N 1
ATOM 2319 C CA . SER B 1 137 ? 19 -11.969 -6.281 1 42.53 137 SER B CA 1
ATOM 2320 C C . SER B 1 137 ? 18.562 -10.594 -6.777 1 42.53 137 SER B C 1
ATOM 2322 O O . SER B 1 137 ? 17.781 -9.906 -6.113 1 42.53 137 SER B O 1
ATOM 2324 N N . GLU B 1 138 ? 19 -10.18 -8.203 1 43.75 138 GLU B N 1
ATOM 2325 C CA . GLU B 1 138 ? 18.953 -9.125 -9.211 1 43.75 138 GLU B CA 1
ATOM 2326 C C . GLU B 1 138 ? 17.547 -8.578 -9.367 1 43.75 138 GLU B C 1
ATOM 2328 O O . GLU B 1 138 ? 17 -8.562 -10.469 1 43.75 138 GLU B O 1
ATOM 2333 N N . GLU B 1 139 ? 16.766 -8.586 -8.516 1 44.62 139 GLU B N 1
ATOM 2334 C CA . GLU B 1 139 ? 15.344 -8.438 -8.828 1 44.62 139 GLU B CA 1
ATOM 2335 C C . GLU B 1 139 ? 15.023 -7.012 -9.266 1 44.62 139 GLU B C 1
ATOM 2337 O O . GLU B 1 139 ? 15.57 -6.051 -8.727 1 44.62 139 GLU B O 1
ATOM 2342 N N . ALA B 1 140 ? 14.531 -6.832 -10.461 1 43.19 140 ALA B N 1
ATOM 2343 C CA . ALA B 1 140 ? 14.109 -5.66 -11.219 1 43.19 140 ALA B CA 1
ATOM 2344 C C . ALA B 1 140 ? 13.539 -4.586 -10.297 1 43.19 140 ALA B C 1
ATOM 2346 O O . ALA B 1 140 ? 13.766 -3.391 -10.516 1 43.19 140 ALA B O 1
ATOM 2347 N N . ARG B 1 141 ? 12.883 -5.086 -9.383 1 39.28 141 ARG B N 1
ATOM 2348 C CA . ARG B 1 141 ? 12.172 -4.109 -8.562 1 39.28 141 ARG B CA 1
ATOM 2349 C C . ARG B 1 141 ? 13.156 -3.191 -7.836 1 39.28 141 ARG B C 1
ATOM 2351 O O . ARG B 1 141 ? 12.82 -2.053 -7.508 1 39.28 141 ARG B O 1
ATOM 2358 N N . PHE B 1 142 ? 14.297 -3.734 -7.734 1 46 142 PHE B N 1
ATOM 2359 C CA . PHE B 1 142 ? 15.289 -2.91 -7.047 1 46 142 PHE B CA 1
ATOM 2360 C C . PHE B 1 142 ? 16.203 -2.221 -8.047 1 46 142 PHE B C 1
ATOM 2362 O O . PHE B 1 142 ? 17.281 -1.734 -7.684 1 46 142 PHE B O 1
ATOM 2369 N N . GLN B 1 143 ? 15.797 -2.396 -9.414 1 44.06 143 GLN B N 1
ATOM 2370 C CA . GLN B 1 143 ? 16.562 -1.73 -10.461 1 44.06 143 GLN B CA 1
ATOM 2371 C C . GLN B 1 143 ? 15.875 -0.459 -10.938 1 44.06 143 GLN B C 1
ATOM 2373 O O . GLN B 1 143 ? 14.641 -0.383 -10.93 1 44.06 143 GLN B O 1
ATOM 2378 N N . LEU B 1 144 ? 16.266 0.716 -10.695 1 37.12 144 LEU B N 1
ATOM 2379 C CA . LEU B 1 144 ? 15.734 1.965 -11.227 1 37.12 144 LEU B CA 1
ATOM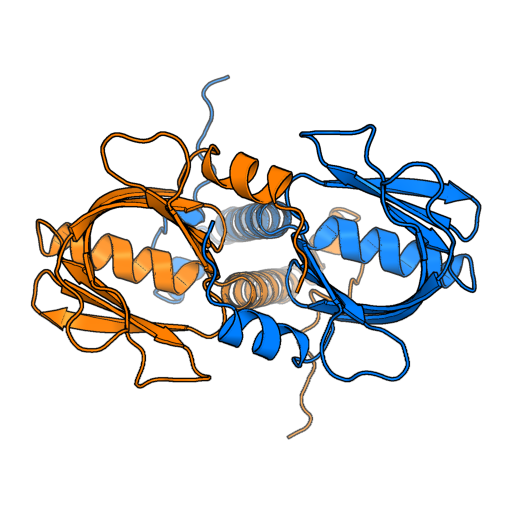 2380 C C . LEU B 1 144 ? 15.742 1.959 -12.75 1 37.12 144 LEU B C 1
ATOM 2382 O O . LEU B 1 144 ? 16.719 1.545 -13.367 1 37.12 144 LEU B O 1
ATOM 2386 N N . SER B 1 145 ? 14.562 1.776 -13.477 1 31.23 145 SER B N 1
ATOM 2387 C CA . SER B 1 145 ? 14.555 1.952 -14.922 1 31.23 145 SER B CA 1
ATOM 2388 C C . SER B 1 145 ? 15.328 3.197 -15.336 1 31.23 145 SER B C 1
ATOM 2390 O O . SER B 1 145 ? 15.148 4.27 -14.758 1 31.23 145 SER B O 1
ATOM 2392 N N . ALA B 1 146 ? 16.453 3.186 -15.977 1 29.16 146 ALA B N 1
ATOM 2393 C CA . ALA B 1 146 ? 17.062 4.254 -16.766 1 29.16 146 ALA B CA 1
ATOM 2394 C C . ALA B 1 146 ? 16.078 4.832 -17.766 1 29.16 146 ALA B C 1
ATOM 2396 O O . ALA B 1 146 ? 15.633 4.133 -18.688 1 29.16 146 ALA B O 1
ATOM 2397 N N . ILE B 1 147 ? 15.102 5.688 -17.531 1 27 147 ILE B N 1
ATOM 2398 C CA . ILE B 1 147 ? 14.68 6.496 -18.672 1 27 147 ILE B CA 1
ATOM 2399 C C . ILE B 1 147 ? 15.906 7.02 -19.406 1 27 147 ILE B C 1
ATOM 2401 O O . ILE B 1 147 ? 16.75 7.699 -18.828 1 27 147 ILE B O 1
ATOM 2405 N N . LYS B 1 148 ? 16.281 6.289 -20.531 1 25.73 148 LYS B N 1
ATOM 2406 C CA . LYS B 1 148 ? 17.109 7.031 -21.484 1 25.73 148 LYS B CA 1
ATOM 2407 C C . LYS B 1 148 ? 16.625 8.469 -21.625 1 25.73 148 LYS B C 1
ATOM 2409 O O . LYS B 1 148 ? 15.445 8.711 -21.906 1 25.73 148 LYS B O 1
ATOM 2414 N N . ALA B 1 149 ? 17.422 9.484 -21.203 1 20.45 149 ALA B N 1
ATOM 2415 C CA . ALA B 1 149 ? 17.359 10.883 -21.641 1 20.45 149 ALA B CA 1
ATOM 2416 C C . ALA B 1 149 ? 17.438 10.984 -23.156 1 20.45 149 ALA B C 1
ATOM 2418 O O . ALA B 1 149 ? 18.219 10.273 -23.797 1 20.45 149 ALA B O 1
#

pLDDT: mean 87.66, std 18.06, range [20.45, 98.81]

Nearest PDB structures (foldseek):
  4f7g-assembly1_A  TM=6.322E-01  e=3.457E-04  Mus musculus
  6vgu-assembly1_A  TM=6.816E-01  e=8.219E-04  Mus musculus
  2kgx-assembly1_B  TM=6.561E-01  e=6.158E-04  Mus musculus
  8t0d-assembly1_A  TM=6.048E-01  e=4.355E-04  Mus musculus
  2h7e-assembly1_A  TM=5.994E-01  e=5.486E-04  Gallus gallus

Foldseek 3Di:
DDDPVVVVQVQQVDDFPDWDWWWKFWQDPPTDTDTWIWGHGQQWTFTPDPPDSTTPDIDRLAQWDWADDDLQKIWIDHPVDRSRIMIIGHPGSVVSVVVSVCSVCRHPVNVLVVQLVVQVVVCVVPVDRVCVVVVVPPDPSSDPPPPPD/DDDPVVVVQVQQVDDFPDWDWWWKFWQDPPTDTDTWIWGHGQQWTFTPDPPDSTTPDIDRLAQWDWADDDLQKIWIDHPVDRSRIMIIGHPGSVVSVVVSVCSVCRHPVNVLVVQLVVQVVVCVVPVDRVCVVVVVDPDCSSPDPPPPD

Sequence (298 aa):
MRYNEKELRALSRQPAELAAELGMRGPKKGSVLKRRLLKLVANFLFYFRTDEAEPVGALLLERCVVSQEEACSFSLSFVEDMDRKYVFQCDSERQCLEWTGALRRASYEVMRRSLVFYRDEILKMTGKDPLEQLGISEEARFQLSAIKAMRYNEKELRALSRQPAELAAELGMRGPKKGSVLKRRLLKLVANFLFYFRTDEAEPVGALLLERCVVSQEEACSFSLSFVEDMDRKYVFQCDSERQCLEWTGALRRASYEVMRRSLVFYRDEILKMTGKDPLEQLGISEEARFQLSAIKA